Protein 4B89 (pdb70)

Secondary structure (DSSP, 8-state):
-B---TTB--PPPP--SPP-PPPHHHHHHHHHHHHH--TTTHHHHHHHHHHH--GGGHHHHHHHIIIIIITT-GGGHHHHHHHHHHHT-HHHHHHHHHHHHHHHHHHHTBS-GGGS-HHHHHHHHHHHHHHTGGGT-PPPTTTB-HHHHHHHHHHHT-HHHHHHHHHHHHGGGTT-SSSSTT-HHHHHHHHHHHHHHHHS---HHHHHHHHHHHHHTT--GGGS------

CATH classification: 1.25.40.180

Foldseek 3Di:
DWADQPQADFDDQDDPQAADAADPVLVVLQVVLVVPDDPVCLLVSLVSNPVRCPPNHLLNVLLCCLVPPQLPPLVCLLVVLVSVVSNVDPSSLSSNLRNLSVVLNVLLTDPDVVPHDQSSLLSSLLSNLSNALLQVHDDDSSRGVLLVSCVVCLVVVNCVRNLSSVLSNLLSNLNRVQRAPVPVVSLLNLLQLLVCVVPSPDDPVSVVSSQVSQVSNVHGSVRDHHDDPD

InterPro domains:
  IPR007196 CCR4-Not complex component, Not1, C-terminal [PF04054] (1713-2078)
  IPR024557 CCR4-NOT transcription complex subunit 1, domain 4 [PF12842] (1086-1228)
  IPR032191 CCR4-NOT transcription complex subunit 1, CAF1-binding domain [PF16415] (778-995)
  IPR032193 CCR4-NOT transcription complex subunit 1, TTP binding domain [PF16417] (592-744)
  IPR032194 CCR4-NOT transcription complex subunit 1, HEAT repeat [PF16418] (406-546)
  IPR032195 CCR4-NOT transcription complex subunit 1, HEAT repeat 1 [PF16419] (169-392)
  IPR038535 CCR4-NOT subunit 1, TTP binding domain superfamily [G3DSA:1.25.40.840] (582-753)
  IPR040398 CCR4-NOT transcription complex subunit 1 [PTHR13162] (47-2080)
  IPR055454 CCR4-NOT transcription complex subunit 1-like, NOT1 connector [PF25097] (1388-1539)

GO terms:
  GO:0005634 nucleus (C, IDA)
  GO:0005737 cytoplasm (C, IDA)
  GO:0001671 ATPase activator activity (F, IDA)
  GO:0010607 negative regulation of cytoplasmic mRNA processing body assembly (P, IDA)
  GO:0032968 positive regulation of transcription elongation by RNA polymerase II (P, IDA)
  GO:0000288 nuclear-transcribed mRNA catabolic process, deadenylation-dependent decay (P, IDA)
  GO:0000289 nuclear-transcribed mRNA poly(A) tail shortening (P, IDA)
  GO:0006368 transcription elongation by RNA polymerase II (P, IGI)
  GO:0000749 response to pheromone triggering conjugation with cellular fusion (P, IMP)
  GO:0010607 negative regulation of cytoplasmic mRNA processing body assembly (P, IMP)
  GO:0051726 regulation of cell cycle (P, IMP)
  GO:0006368 transcription elongation by RNA polymerase II (P, IMP)
  GO:0007124 pseudohyphal growth (P, IMP)
  GO:0000288 nuclear-transcribed mRNA catabolic process, deadenylation-dependent decay (P, IMP)
  GO:0030015 CCR4-NOT core complex (C, IPI)
  GO:0006357 regulation of transcription by RNA polymerase II (P, IPI)
  GO:0005515 protein binding (F, IPI)

Radius of gyration: 18.41 Å; Cα contacts (8 Å, |Δi|>4): 284; chains: 1; bounding box: 37×41×57 Å

Organism: Saccharomyces cerevisiae (strain ATCC 204508 / S288c) (NCBI:txid559292)

B-factor: mean 21.57, std 8.51, range [10.31, 54.1]

Sequence (230 aa):
EMIPLKFFAVDEVSCQINQEGAPKDVVEKVLFVLNNVTLANLNNKVDELKKSLTPNYFSWFSTYLVTQRAKTEPNYHDLYSKVIVAMGSGLLHQFMVNVTLRQLFVLLSTKDEQAIDKKHLKNLASWLGCITLALNKPIKHKNIAFREMLIEAYKENRLEIVVPFVTKILQRASESKIFKPPNPWTVGILKLLIELNEKANWKLSLTFEVEVLLKSFNLTTKSLKPSNFI

Structure (mmCIF, N/CA/C/O backbone):
data_4B89
#
_entry.id   4B89
#
_cell.length_a   53.758
_cell.length_b   53.758
_cell.length_c   187.154
_cell.angle_alpha   90.00
_cell.angle_beta   90.00
_cell.angle_gamma   90.00
#
_symmetry.space_group_name_H-M   'P 43 21 2'
#
loop_
_entity.id
_entity.type
_entity.pdbx_description
1 polymer 'GENERAL NEGATIVE REGULATOR OF TRANSCRIPTION SUBUNIT 1'
2 water water
#
loop_
_atom_site.group_PDB
_atom_site.id
_atom_site.type_symbol
_atom_site.label_atom_id
_atom_site.label_alt_id
_atom_site.label_comp_id
_atom_site.label_asym_id
_atom_site.label_entity_id
_atom_site.label_seq_id
_atom_site.pdbx_PDB_ins_code
_atom_site.Cartn_x
_atom_site.Cartn_y
_atom_site.Cartn_z
_atom_site.occupancy
_atom_site.B_iso_or_equiv
_atom_site.auth_seq_id
_atom_site.auth_comp_id
_atom_site.auth_asym_id
_atom_site.auth_atom_id
_atom_site.pdbx_PDB_model_num
ATOM 1 N N . GLU A 1 9 ? 19.259 18.299 6.500 1.00 31.44 770 GLU A N 1
ATOM 2 C CA . GLU A 1 9 ? 18.568 18.155 7.777 1.00 33.59 770 GLU A CA 1
ATOM 3 C C . GLU A 1 9 ? 18.444 19.497 8.492 1.00 29.88 770 GLU A C 1
ATOM 4 O O . GLU A 1 9 ? 19.412 20.247 8.599 1.00 23.10 770 GLU A O 1
ATOM 10 N N . MET A 1 10 ? 17.244 19.789 8.983 1.00 28.58 771 MET A N 1
ATOM 11 C CA . MET A 1 10 ? 16.957 21.099 9.557 1.00 24.63 771 MET A CA 1
ATOM 12 C C . MET A 1 10 ? 16.457 20.999 10.993 1.00 25.92 771 MET A C 1
ATOM 13 O O . MET A 1 10 ? 16.058 19.927 11.454 1.00 31.74 771 MET A O 1
ATOM 18 N N . ILE A 1 11 ? 16.489 22.125 11.700 1.00 22.41 772 ILE A N 1
ATOM 19 C CA . ILE A 1 11 ? 15.881 22.233 13.017 1.00 23.20 772 ILE A CA 1
ATOM 20 C C . ILE A 1 11 ? 14.827 23.334 12.970 1.00 24.26 772 ILE A C 1
ATOM 21 O O . ILE A 1 11 ? 14.879 24.211 12.107 1.00 21.44 772 ILE A O 1
ATOM 26 N N . PRO A 1 12 ? 13.848 23.278 13.880 1.00 24.05 773 PRO A N 1
ATOM 27 C CA . PRO A 1 12 ? 12.837 24.338 13.922 1.00 23.74 773 PRO A CA 1
ATOM 28 C C . PRO A 1 12 ? 13.412 25.646 14.448 1.00 21.57 773 PRO A C 1
ATOM 29 O O . PRO A 1 12 ? 14.341 25.634 15.250 1.00 24.40 773 PRO A O 1
ATOM 33 N N . LEU A 1 13 ? 12.854 26.763 13.995 1.00 18.50 774 LEU A N 1
ATOM 34 C CA . LEU A 1 13 ? 13.210 28.074 14.523 1.00 18.88 774 LEU A CA 1
ATOM 35 C C . LEU A 1 13 ? 11.970 28.741 15.100 1.00 19.43 774 LEU A C 1
ATOM 36 O O . LEU A 1 13 ? 11.172 29.320 14.364 1.00 20.92 774 LEU A O 1
ATOM 41 N N . LYS A 1 14 ? 11.819 28.671 16.416 1.00 17.86 775 LYS A N 1
ATOM 42 C CA . LYS A 1 14 ? 10.612 29.134 17.086 1.00 18.40 775 LYS A CA 1
ATOM 43 C C . LYS A 1 14 ? 10.362 30.637 16.974 1.00 17.40 775 LYS A C 1
ATOM 44 O O . LYS A 1 14 ? 9.215 31.087 17.039 1.00 16.23 775 LYS A O 1
ATOM 50 N N . PHE A 1 15 ? 11.429 31.407 16.791 1.00 13.96 776 PHE A N 1
ATOM 51 C CA . PHE A 1 15 ? 11.366 32.855 16.941 1.00 12.39 776 PHE A CA 1
ATOM 52 C C . PHE A 1 15 ? 11.782 33.601 15.681 1.00 12.64 776 PHE A C 1
ATOM 53 O O . PHE A 1 15 ? 12.025 34.812 15.702 1.00 14.26 776 PHE A O 1
ATOM 61 N N . PHE A 1 16 ? 11.791 32.873 14.573 1.00 13.01 777 PHE A N 1
ATOM 62 C CA . PHE A 1 16 ? 12.109 33.431 13.260 1.00 15.14 777 PHE A CA 1
ATOM 63 C C . PHE A 1 16 ? 11.011 32.966 12.299 1.00 14.24 777 PHE A C 1
ATOM 64 O O . PHE A 1 16 ? 10.730 31.772 12.209 1.00 15.41 777 PHE A O 1
ATOM 72 N N . ALA A 1 17 ? 10.387 33.908 11.603 1.00 14.15 778 ALA A N 1
ATOM 73 C CA . ALA A 1 17 ? 9.317 33.591 10.662 1.00 15.14 778 ALA A CA 1
ATOM 74 C C . ALA A 1 17 ? 9.381 34.502 9.447 1.00 18.12 778 ALA A C 1
ATOM 75 O O . ALA A 1 17 ? 9.648 35.692 9.560 1.00 17.88 778 ALA A O 1
ATOM 77 N N . VAL A 1 18 ? 9.135 33.941 8.272 1.00 17.68 779 VAL A N 1
ATOM 78 C CA . VAL A 1 18 ? 9.108 34.762 7.075 1.00 19.73 779 VAL A CA 1
ATOM 79 C C . VAL A 1 18 ? 7.677 34.891 6.582 1.00 21.38 779 VAL A C 1
ATOM 80 O O . VAL A 1 18 ? 6.957 33.901 6.481 1.00 25.45 779 VAL A O 1
ATOM 84 N N . ASP A 1 19 ? 7.267 36.124 6.306 1.00 23.99 780 ASP A N 1
ATOM 85 C CA . ASP A 1 19 ? 5.936 36.384 5.789 1.00 26.75 780 ASP A CA 1
ATOM 86 C C . ASP A 1 19 ? 5.967 36.309 4.272 1.00 26.83 780 ASP A C 1
ATOM 87 O O . ASP A 1 19 ? 7.035 36.221 3.667 1.00 26.34 780 ASP A O 1
ATOM 89 N N . GLU A 1 20 ? 4.790 36.316 3.660 1.00 27.71 781 GLU A N 1
ATOM 90 C CA . GLU A 1 20 ? 4.696 36.362 2.212 1.00 28.01 781 GLU A CA 1
ATOM 91 C C . GLU A 1 20 ? 4.615 37.813 1.765 1.00 25.71 781 GLU A C 1
ATOM 92 O O . GLU A 1 20 ? 4.039 38.657 2.456 1.00 29.63 781 GLU A O 1
ATOM 98 N N . VAL A 1 21 ? 5.215 38.104 0.617 1.00 25.39 782 VAL A N 1
ATOM 99 C CA . VAL A 1 21 ? 5.096 39.421 0.011 1.00 22.67 782 VAL A CA 1
ATOM 100 C C . VAL A 1 21 ? 3.738 39.548 -0.660 1.00 27.63 782 VAL A C 1
ATOM 101 O O . VAL A 1 21 ? 3.357 38.697 -1.465 1.00 27.38 782 VAL A O 1
ATOM 105 N N . SER A 1 22 ? 3.009 40.603 -0.310 1.00 29.08 783 SER A N 1
ATOM 106 C CA . SER A 1 22 ? 1.736 40.895 -0.952 1.00 31.04 783 SER A CA 1
ATOM 107 C C . SER A 1 22 ? 2.000 41.619 -2.262 1.00 27.39 783 SER A C 1
ATOM 108 O O . SER A 1 22 ? 2.611 42.686 -2.279 1.00 31.15 783 SER A O 1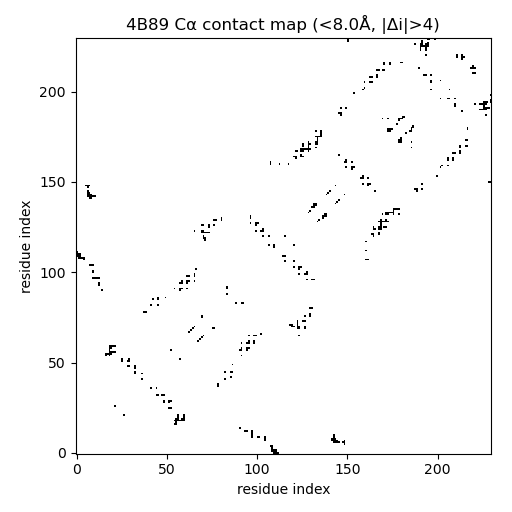
ATOM 111 N N . CYS A 1 23 ? 1.531 41.039 -3.360 1.00 29.26 784 CYS A N 1
ATOM 112 C CA . CYS A 1 23 ? 1.867 41.554 -4.679 1.00 31.76 784 CYS A CA 1
ATOM 113 C C . CYS A 1 23 ? 0.817 41.176 -5.721 1.00 31.24 784 CYS A C 1
ATOM 114 O O . CYS A 1 23 ? 0.475 40.004 -5.870 1.00 36.26 784 CYS A O 1
ATOM 117 N N . GLN A 1 24 ? 0.315 42.173 -6.444 1.00 33.79 785 GLN A N 1
ATOM 118 C CA . GLN A 1 24 ? -0.682 41.937 -7.485 1.00 36.39 785 GLN A CA 1
ATOM 119 C C . GLN A 1 24 ? -0.053 41.921 -8.875 1.00 36.99 785 GLN A C 1
ATOM 120 O O . GLN A 1 24 ? -0.675 41.487 -9.845 1.00 41.69 785 GLN A O 1
ATOM 122 N N . ILE A 1 25 ? 1.183 42.401 -8.966 1.00 32.56 786 ILE A N 1
ATOM 123 C CA . ILE A 1 25 ? 1.910 42.408 -10.229 1.00 32.29 786 ILE A CA 1
ATOM 124 C C . ILE A 1 25 ? 2.520 41.040 -10.502 1.00 35.72 786 ILE A C 1
ATOM 125 O O . ILE A 1 25 ? 3.384 40.577 -9.753 1.00 33.02 786 ILE A O 1
ATOM 130 N N . ASN A 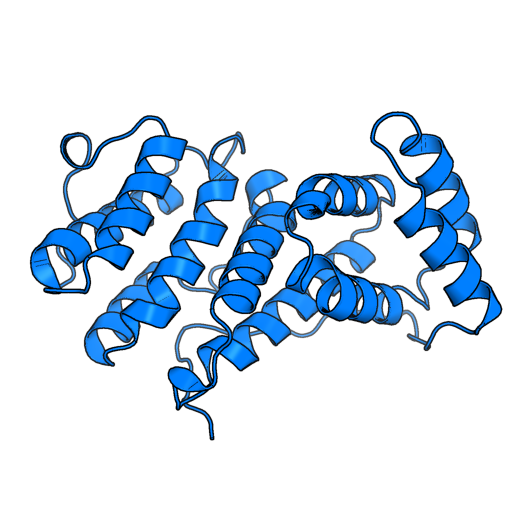1 26 ? 2.074 40.390 -11.573 1.00 31.51 787 ASN A N 1
ATOM 131 C CA . ASN A 1 26 ? 2.610 39.084 -11.927 1.00 32.57 787 ASN A CA 1
ATOM 132 C C . ASN A 1 26 ? 4.123 39.141 -12.122 1.00 28.33 787 ASN A C 1
ATOM 133 O O . ASN A 1 26 ? 4.640 39.997 -12.844 1.00 30.32 787 ASN A O 1
ATOM 138 N N . GLN A 1 27 ? 4.824 38.223 -11.470 1.00 28.91 788 GLN A N 1
ATOM 139 C CA . GLN A 1 27 ? 6.280 38.213 -11.509 1.00 26.07 788 GLN A CA 1
ATOM 140 C C . GLN A 1 27 ? 6.812 37.248 -12.561 1.00 28.84 788 GLN A C 1
ATOM 141 O O . GLN A 1 27 ? 6.342 36.114 -12.678 1.00 29.22 788 GLN A O 1
ATOM 147 N N . GLU A 1 28 ? 7.792 37.711 -13.332 1.00 24.80 789 GLU A N 1
ATOM 148 C CA . GLU A 1 28 ? 8.395 36.899 -14.377 1.00 29.45 789 GLU A CA 1
ATOM 149 C C . GLU A 1 28 ? 9.904 36.857 -14.206 1.00 27.92 789 GLU A C 1
ATOM 150 O O . GLU A 1 28 ? 10.496 37.769 -13.622 1.00 23.41 789 GLU A O 1
ATOM 156 N N . GLY A 1 29 ? 10.524 35.804 -14.723 1.00 26.56 790 GLY A N 1
ATOM 157 C CA . GLY A 1 29 ? 11.967 35.780 -14.862 1.00 25.84 790 GLY A CA 1
ATOM 158 C C . GLY A 1 29 ? 12.356 36.784 -15.929 1.00 26.68 790 GLY A C 1
ATOM 159 O O . GLY A 1 29 ? 11.635 36.970 -16.911 1.00 27.28 790 GLY A O 1
ATOM 160 N N . ALA A 1 30 ? 13.486 37.451 -15.732 1.00 24.92 791 ALA A N 1
ATOM 161 C CA . ALA A 1 30 ? 13.957 38.439 -16.692 1.00 21.60 791 ALA A CA 1
ATOM 162 C C . ALA A 1 30 ? 14.492 37.761 -17.948 1.00 22.15 791 ALA A C 1
ATOM 163 O O . ALA A 1 30 ? 15.226 36.781 -17.864 1.00 25.82 791 ALA A O 1
ATOM 165 N N . PRO A 1 31 ? 14.117 38.284 -19.123 1.00 23.15 792 PRO A N 1
ATOM 166 C CA . PRO A 1 31 ? 14.659 37.774 -20.387 1.00 28.31 792 PRO A CA 1
ATOM 167 C C . PRO A 1 31 ? 16.142 38.118 -20.516 1.00 26.78 792 PRO A C 1
ATOM 168 O O . PRO A 1 31 ? 16.622 39.006 -19.807 1.00 24.61 792 PRO A O 1
ATOM 172 N N . LYS A 1 32 ? 16.847 37.426 -21.409 1.00 28.79 793 LYS A N 1
ATOM 173 C CA . LYS A 1 32 ? 18.294 37.583 -21.557 1.00 26.82 793 LYS A CA 1
ATOM 174 C C . LYS A 1 32 ? 18.746 39.029 -21.777 1.00 25.54 793 LYS A C 1
ATOM 175 O O . LYS A 1 32 ? 19.779 39.444 -21.253 1.00 24.31 793 LYS A O 1
ATOM 181 N N . ASP A 1 33 ? 17.985 39.798 -22.547 1.00 25.02 794 ASP A N 1
ATOM 182 C CA . ASP A 1 33 ? 18.376 41.181 -22.817 1.00 28.37 794 ASP A CA 1
ATOM 183 C C . ASP A 1 33 ? 18.237 42.076 -21.580 1.00 25.50 794 ASP A C 1
ATOM 184 O O . ASP A 1 33 ? 19.048 42.978 -21.361 1.00 25.86 794 ASP A O 1
ATOM 189 N N . VAL A 1 34 ? 17.226 41.812 -20.759 1.00 25.07 795 VAL A N 1
ATOM 190 C CA . VAL A 1 34 ? 17.057 42.555 -19.514 1.00 24.40 795 VAL A CA 1
ATOM 191 C C . VAL A 1 34 ? 18.161 42.195 -18.516 1.00 23.63 795 VAL A C 1
ATOM 192 O O . VAL A 1 34 ? 18.744 43.073 -17.877 1.00 22.09 795 VAL A O 1
ATOM 196 N N . VAL A 1 35 ? 18.458 40.906 -18.390 1.00 20.55 796 VAL A N 1
ATOM 197 C CA . VAL A 1 35 ? 19.547 40.469 -17.524 1.00 20.92 796 VAL A CA 1
ATOM 198 C C . VAL A 1 35 ? 20.853 41.162 -17.922 1.00 20.45 796 VAL A C 1
ATOM 199 O O . VAL A 1 35 ? 21.592 41.666 -17.075 1.00 19.88 796 VAL A O 1
ATOM 203 N N . GLU A 1 36 ? 21.131 41.201 -19.219 1.00 21.71 797 GLU A N 1
ATOM 204 C CA . GLU A 1 36 ? 22.354 41.832 -19.697 1.00 20.62 797 GLU A CA 1
ATOM 205 C C . GLU A 1 36 ? 22.457 43.292 -19.258 1.00 21.14 797 GLU A C 1
ATOM 206 O O . GLU A 1 36 ? 23.505 43.728 -18.769 1.00 20.14 797 GLU A O 1
ATOM 212 N N . LYS A 1 37 ? 21.364 44.032 -19.415 1.00 20.39 798 LYS A N 1
ATOM 213 C CA . LYS A 1 37 ? 21.325 45.441 -19.044 1.00 21.88 798 LYS A CA 1
ATOM 214 C C . LYS A 1 37 ? 21.470 45.629 -17.535 1.00 21.71 798 LYS A C 1
ATOM 215 O O . LYS A 1 37 ? 22.181 46.523 -17.072 1.00 23.39 798 LYS A O 1
ATOM 221 N N . VAL A 1 38 ? 20.798 44.780 -16.769 1.00 20.53 799 VAL A N 1
ATOM 222 C CA . VAL A 1 38 ? 20.876 44.858 -15.317 1.00 20.62 799 VAL A CA 1
ATOM 223 C C . VAL A 1 38 ? 22.298 44.569 -14.821 1.00 22.75 799 VAL A C 1
ATOM 224 O O . VAL A 1 38 ? 22.823 45.283 -13.962 1.00 21.91 799 VAL A O 1
ATOM 228 N N . LEU A 1 39 ? 22.937 43.538 -15.373 1.00 20.37 800 LEU A N 1
ATOM 229 C CA . LEU A 1 39 ? 24.303 43.203 -14.978 1.00 20.31 800 LEU A CA 1
ATOM 230 C C . LEU A 1 39 ? 25.278 44.315 -15.358 1.00 18.17 800 LEU A C 1
ATOM 231 O O . LEU A 1 39 ? 26.232 44.595 -14.625 1.00 19.13 800 LEU A O 1
ATOM 236 N N . PHE A 1 40 ? 25.037 44.948 -16.500 1.00 19.87 801 PHE A N 1
ATOM 237 C CA . PHE A 1 40 ? 25.859 46.078 -16.911 1.00 19.92 801 PHE A CA 1
ATOM 238 C C . PHE A 1 40 ? 25.800 47.185 -15.861 1.00 18.94 801 PHE A C 1
ATOM 239 O O . PHE A 1 40 ? 26.823 47.763 -15.493 1.00 19.13 801 PHE A O 1
ATOM 247 N N . VAL A 1 41 ? 24.600 47.473 -15.372 1.00 17.92 802 VAL A N 1
ATOM 248 C CA . VAL A 1 41 ? 24.447 48.481 -14.329 1.00 17.90 802 VAL A CA 1
ATOM 249 C C . VAL A 1 41 ? 25.170 48.070 -13.043 1.00 20.04 802 VAL A C 1
ATOM 250 O O . VAL A 1 41 ? 25.918 48.858 -12.468 1.00 18.01 802 VAL A O 1
ATOM 254 N N . LEU A 1 42 ? 24.956 46.837 -12.586 1.00 17.12 803 LEU A N 1
ATOM 255 C CA . LEU A 1 42 ? 25.541 46.391 -11.321 1.00 18.27 803 LEU A CA 1
ATOM 256 C C . LEU A 1 42 ? 27.059 46.378 -11.360 1.00 19.24 803 LEU A C 1
ATOM 257 O O . LEU A 1 42 ? 27.724 46.606 -10.348 1.00 18.82 803 LEU A O 1
ATOM 262 N N . ASN A 1 43 ? 27.616 46.109 -12.532 1.00 17.21 804 ASN A N 1
ATOM 263 C CA . ASN A 1 43 ? 29.058 45.989 -12.642 1.00 18.48 804 ASN A CA 1
ATOM 264 C C . ASN A 1 43 ? 29.769 47.324 -12.855 1.00 16.60 804 ASN A C 1
ATOM 265 O O . ASN A 1 43 ? 30.990 47.393 -12.802 1.00 19.05 804 ASN A O 1
ATOM 270 N N . ASN A 1 44 ? 29.001 48.381 -13.095 1.00 17.66 805 ASN A N 1
ATOM 271 C CA . ASN A 1 44 ? 29.615 49.666 -13.407 1.00 14.80 805 ASN A CA 1
ATOM 272 C C . ASN A 1 44 ? 29.134 50.807 -12.539 1.00 14.77 805 ASN A C 1
ATOM 273 O O . ASN A 1 44 ? 29.579 51.941 -12.699 1.00 15.75 805 ASN A O 1
ATOM 278 N N . VAL A 1 45 ? 28.210 50.511 -11.631 1.00 14.51 806 VAL A N 1
ATOM 279 C CA . VAL A 1 45 ? 27.690 51.543 -10.742 1.00 14.16 806 VAL A CA 1
ATOM 280 C C . VAL A 1 45 ? 28.711 51.937 -9.673 1.00 14.37 806 VAL A C 1
ATOM 281 O O . VAL A 1 45 ? 29.398 51.088 -9.100 1.00 15.05 806 VAL A O 1
ATOM 285 N N . THR A 1 46 ? 28.817 53.244 -9.441 1.00 13.65 807 THR A N 1
ATOM 286 C CA . THR A 1 46 ? 29.672 53.813 -8.401 1.00 15.77 807 THR A CA 1
ATOM 287 C C . THR A 1 46 ? 28.853 54.867 -7.670 1.00 15.00 807 THR A C 1
ATOM 288 O O . THR A 1 46 ? 27.765 55.225 -8.119 1.00 14.45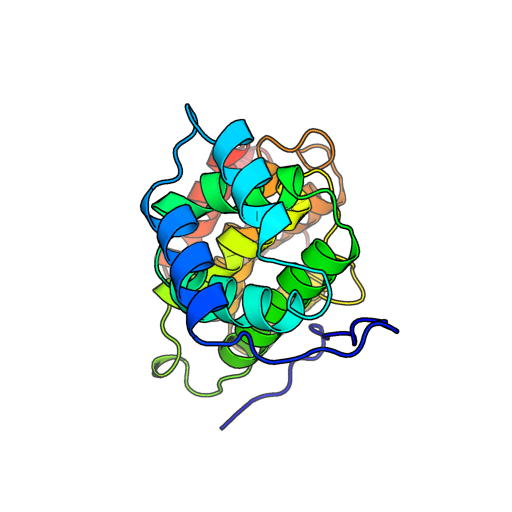 807 THR A O 1
ATOM 292 N N . LEU A 1 47 ? 29.377 55.370 -6.552 1.00 15.79 808 LEU A N 1
ATOM 293 C CA . LEU A 1 47 ? 28.723 56.472 -5.866 1.00 16.85 808 LEU A CA 1
ATOM 294 C C . LEU A 1 47 ? 28.595 57.676 -6.797 1.00 17.47 808 LEU A C 1
ATOM 295 O O . LEU A 1 47 ? 27.570 58.359 -6.809 1.00 19.75 808 LEU A O 1
ATOM 300 N N . ALA A 1 48 ? 29.627 57.910 -7.603 1.00 15.85 809 ALA A N 1
ATOM 301 C CA . ALA A 1 48 ? 29.632 59.063 -8.498 1.00 16.53 809 ALA A CA 1
ATOM 302 C C . ALA A 1 48 ? 28.588 58.991 -9.618 1.00 17.32 809 ALA A C 1
ATOM 303 O O . ALA A 1 48 ? 28.044 60.017 -10.019 1.00 19.90 809 ALA A O 1
ATOM 305 N N . ASN A 1 49 ? 28.308 57.800 -10.137 1.00 14.47 810 ASN A N 1
ATOM 306 C CA . ASN A 1 49 ? 27.373 57.685 -11.253 1.00 15.29 810 ASN A CA 1
ATOM 307 C C . ASN A 1 49 ? 26.013 57.081 -10.882 1.00 13.53 810 ASN A C 1
ATOM 308 O O . ASN A 1 49 ? 25.191 56.796 -11.751 1.00 15.97 810 ASN A O 1
ATOM 313 N N . LEU A 1 50 ? 25.778 56.948 -9.580 1.00 15.37 811 LEU A N 1
ATOM 314 C CA . LEU A 1 50 ? 24.598 56.260 -9.057 1.00 17.61 811 LEU A CA 1
ATOM 315 C C . LEU A 1 50 ? 23.274 56.728 -9.658 1.00 17.97 811 LEU A C 1
ATOM 316 O O . LEU A 1 50 ? 22.473 55.915 -10.113 1.00 17.85 811 LEU A O 1
ATOM 321 N N . ASN A 1 51 ? 23.037 58.035 -9.632 1.00 20.66 812 ASN A N 1
ATOM 322 C CA . ASN A 1 51 ? 21.753 58.570 -10.077 1.00 22.50 812 ASN A CA 1
ATOM 323 C C . ASN A 1 51 ? 21.447 58.225 -11.525 1.00 20.19 812 ASN A C 1
ATOM 324 O O . ASN A 1 51 ? 20.351 57.775 -11.853 1.00 20.43 812 ASN A O 1
ATOM 329 N N . ASN A 1 52 ? 22.432 58.424 -12.391 1.00 19.91 813 ASN A N 1
ATOM 330 C CA . ASN A 1 52 ? 22.252 58.125 -13.803 1.00 20.99 813 ASN A CA 1
ATOM 331 C C . ASN A 1 52 ? 22.086 56.620 -14.025 1.00 18.95 813 ASN A C 1
ATOM 332 O O . ASN A 1 52 ? 21.258 56.178 -14.820 1.00 21.28 813 ASN A O 1
ATOM 337 N N . LYS A 1 53 ? 22.867 55.826 -13.302 1.00 15.99 814 LYS A N 1
ATOM 338 C CA . LYS A 1 53 ? 22.769 54.384 -13.414 1.00 17.81 814 LYS A CA 1
ATOM 339 C C . LYS A 1 53 ? 21.396 53.868 -12.995 1.00 17.44 814 LYS A C 1
ATOM 340 O O . LYS A 1 53 ? 20.856 52.959 -13.613 1.00 19.01 814 LYS A O 1
ATOM 346 N N . VAL A 1 54 ? 20.836 54.440 -11.937 1.00 17.58 815 VAL A N 1
ATOM 347 C CA . VAL A 1 54 ? 19.515 54.012 -11.493 1.00 18.68 815 VAL A CA 1
ATOM 348 C C . VAL A 1 54 ? 18.450 54.428 -12.506 1.00 18.41 815 VAL A C 1
ATOM 349 O O . VAL A 1 54 ? 17.526 53.662 -12.778 1.00 20.54 815 VAL A O 1
ATOM 353 N N . ASP A 1 55 ? 18.590 55.623 -13.079 1.00 19.72 816 ASP A N 1
ATOM 354 C CA . ASP A 1 55 ? 17.705 56.038 -14.164 1.00 22.89 816 ASP A CA 1
ATOM 355 C C . ASP A 1 55 ? 17.721 55.009 -15.286 1.00 24.54 816 ASP A C 1
ATOM 356 O O . ASP A 1 55 ? 16.684 54.671 -15.848 1.00 25.39 816 ASP A O 1
ATOM 361 N N . GLU A 1 56 ? 18.909 54.511 -15.610 1.00 20.99 817 GLU A N 1
ATOM 362 C CA . GLU A 1 56 ? 19.050 53.529 -16.673 1.00 23.72 817 GLU A CA 1
ATOM 363 C C . GLU A 1 56 ? 18.404 52.207 -16.262 1.00 26.27 817 GLU A C 1
ATOM 364 O O . GLU A 1 56 ? 17.740 51.548 -17.062 1.00 27.74 817 GLU A O 1
ATOM 370 N N . LEU A 1 57 ? 18.593 51.827 -15.002 1.00 22.87 818 LEU A N 1
ATOM 371 C CA . LEU A 1 57 ? 18.046 50.578 -14.501 1.00 20.93 818 LEU A CA 1
ATOM 372 C C . LEU A 1 57 ? 16.521 50.584 -14.598 1.00 25.17 818 LEU A C 1
ATOM 373 O O . LEU A 1 57 ? 15.913 49.583 -14.966 1.00 26.63 818 LEU A O 1
ATOM 378 N N . LYS A 1 58 ? 15.912 51.722 -14.276 1.00 24.77 819 LYS A N 1
ATOM 379 C CA . LYS A 1 58 ? 14.456 51.851 -14.299 1.00 25.42 819 LYS A CA 1
ATOM 380 C C . LYS A 1 58 ? 13.865 51.595 -15.679 1.00 28.13 819 LYS A C 1
ATOM 381 O O . LYS A 1 58 ? 12.734 51.128 -15.794 1.00 30.36 819 LYS A O 1
ATOM 387 N N . LYS A 1 59 ? 14.623 51.902 -16.726 1.00 27.06 820 LYS A N 1
ATOM 388 C CA . LYS A 1 59 ? 14.129 51.699 -18.085 1.00 26.80 820 LYS A CA 1
ATOM 389 C C . LYS A 1 59 ? 14.020 50.214 -18.409 1.00 30.55 820 LYS A C 1
ATOM 390 O O . LYS A 1 59 ? 13.235 49.804 -19.266 1.00 31.66 820 LYS A O 1
ATOM 396 N N . SER A 1 60 ? 14.818 49.409 -17.721 1.00 26.38 821 SER A N 1
ATOM 397 C CA . SER A 1 60 ? 14.895 47.991 -18.018 1.00 29.13 821 SER A CA 1
ATOM 398 C C . SER A 1 60 ? 14.178 47.151 -16.967 1.00 28.08 821 SER A C 1
ATOM 399 O O . SER A 1 60 ? 13.439 46.224 -17.299 1.00 25.84 821 SER A O 1
ATOM 402 N N . LEU A 1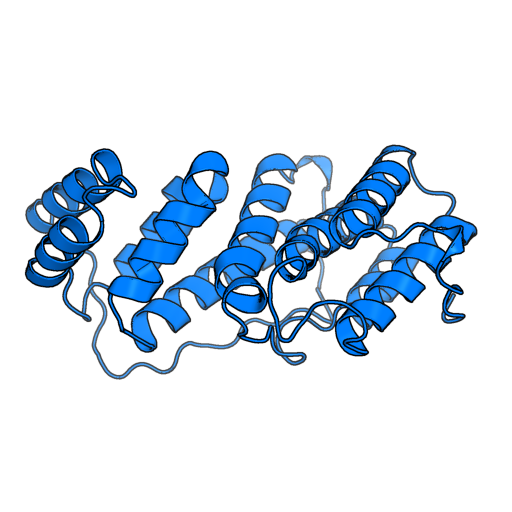 61 ? 14.392 47.483 -15.699 1.00 24.32 822 LEU A N 1
ATOM 403 C CA . LEU A 1 61 ? 13.855 46.685 -14.607 1.00 25.01 822 LEU A CA 1
ATOM 404 C C . LEU A 1 61 ? 12.477 47.171 -14.184 1.00 24.48 822 LEU A C 1
ATOM 405 O O . LEU A 1 61 ? 12.342 47.940 -13.236 1.00 24.11 822 LEU A O 1
ATOM 410 N N . THR A 1 62 ? 11.457 46.716 -14.902 1.00 24.26 823 THR A N 1
ATOM 411 C CA . THR A 1 62 ? 10.075 47.039 -14.571 1.00 24.27 823 THR A CA 1
ATOM 412 C C . THR A 1 62 ? 9.591 46.142 -13.429 1.00 23.53 823 THR A C 1
ATOM 413 O O . THR A 1 62 ? 10.213 45.122 -13.139 1.00 22.43 823 THR A O 1
ATOM 417 N N . PRO A 1 63 ? 8.485 46.525 -12.768 1.00 24.40 824 PRO A N 1
ATOM 418 C CA . PRO A 1 63 ? 8.036 45.829 -11.552 1.00 24.70 824 PRO A CA 1
ATOM 419 C C . PRO A 1 63 ? 7.769 44.334 -11.713 1.00 21.16 824 PRO A C 1
ATOM 420 O O . PRO A 1 63 ? 7.834 43.601 -10.723 1.00 22.51 824 PRO A O 1
ATOM 424 N N . ASN A 1 64 ? 7.458 43.883 -12.924 1.00 22.47 825 ASN A N 1
ATOM 425 C CA . ASN A 1 64 ? 7.263 42.457 -13.153 1.00 22.75 825 ASN A CA 1
ATOM 426 C C . ASN A 1 64 ? 8.554 41.649 -12.989 1.00 20.59 825 ASN A C 1
ATOM 427 O O . ASN A 1 64 ? 8.522 40.422 -12.975 1.00 20.98 825 ASN A O 1
ATOM 432 N N . TYR A 1 65 ? 9.684 42.344 -12.848 1.00 21.68 826 TYR A N 1
ATOM 433 C CA . TYR A 1 65 ? 10.976 41.677 -12.687 1.00 18.73 826 TYR A CA 1
ATOM 434 C C . TYR A 1 65 ? 11.576 41.899 -11.300 1.00 19.78 826 TYR A C 1
ATOM 435 O O . TYR A 1 65 ? 12.729 41.556 -11.063 1.00 18.78 826 TYR A O 1
ATOM 444 N N . PHE A 1 66 ? 10.799 42.470 -10.386 1.00 17.97 827 PHE A N 1
ATOM 445 C CA . PHE A 1 66 ? 11.315 42.797 -9.053 1.00 17.32 827 PHE A CA 1
ATOM 446 C C . PHE A 1 66 ? 11.697 41.567 -8.220 1.00 19.23 827 PHE A C 1
ATOM 447 O O . PHE A 1 66 ? 12.713 41.573 -7.518 1.00 17.77 827 PHE A O 1
ATOM 455 N N . SER A 1 67 ? 10.875 40.522 -8.274 1.00 18.30 828 SER A N 1
ATOM 456 C CA . SER A 1 67 ? 11.184 39.283 -7.570 1.00 17.76 828 SER A CA 1
ATOM 457 C C . SER A 1 67 ? 12.442 38.636 -8.143 1.00 18.12 828 SER A C 1
ATOM 458 O O . SER A 1 67 ? 13.346 38.238 -7.392 1.00 18.34 828 SER A O 1
ATOM 461 N N . TRP A 1 68 ? 12.505 38.539 -9.469 1.00 18.96 829 TRP A N 1
ATOM 462 C CA . TRP A 1 68 ? 13.694 38.029 -10.131 1.00 19.39 829 TRP A CA 1
ATOM 463 C C . TRP A 1 68 ? 14.940 38.795 -9.675 1.00 15.60 829 TRP A C 1
ATOM 464 O O . TRP A 1 68 ? 15.966 38.192 -9.359 1.00 15.98 829 TRP A O 1
ATOM 475 N N . PHE A 1 69 ? 14.856 40.120 -9.653 1.00 15.49 830 PHE A N 1
ATOM 476 C CA . PHE A 1 69 ? 16.018 40.945 -9.332 1.00 14.73 830 PHE A CA 1
ATOM 477 C C . PHE A 1 69 ? 16.435 40.776 -7.875 1.00 15.67 830 PHE A C 1
ATOM 478 O O . PHE A 1 69 ? 17.622 40.755 -7.561 1.00 15.12 830 PHE A O 1
ATOM 486 N N . SER A 1 70 ? 15.456 40.652 -6.992 1.00 15.23 831 SER A N 1
ATOM 487 C CA . SER A 1 70 ? 15.747 40.458 -5.579 1.00 14.07 831 SER A CA 1
ATOM 488 C C . SER A 1 70 ? 16.422 39.115 -5.323 1.00 15.48 831 SER A C 1
ATOM 489 O O . SER A 1 70 ? 17.414 39.041 -4.599 1.00 14.51 831 SER A O 1
ATOM 492 N N . THR A 1 71 ? 15.885 38.058 -5.918 1.00 16.06 832 THR A N 1
ATOM 493 C CA . THR A 1 71 ? 16.487 36.746 -5.792 1.00 15.63 832 THR A CA 1
ATOM 494 C C . THR A 1 71 ? 17.906 36.784 -6.345 1.00 14.77 832 THR A C 1
ATOM 495 O O . THR A 1 71 ? 18.839 36.279 -5.718 1.00 15.77 832 THR A O 1
ATOM 499 N N . TYR A 1 72 ? 18.074 37.417 -7.503 1.00 14.38 833 TYR A N 1
ATOM 500 C CA . TYR A 1 72 ? 19.398 37.529 -8.097 1.00 15.66 833 TYR A CA 1
ATOM 501 C C . TYR A 1 72 ? 20.371 38.314 -7.213 1.00 14.61 833 TYR A C 1
ATOM 502 O O . TYR A 1 72 ? 21.468 37.845 -6.876 1.00 14.48 833 TYR A O 1
ATOM 511 N N . LEU A 1 73 ? 19.980 39.530 -6.851 1.00 12.85 834 LEU A N 1
ATOM 512 C CA . LEU A 1 73 ? 20.902 40.407 -6.143 1.00 13.46 834 LEU A CA 1
ATOM 513 C C . LEU A 1 73 ? 21.282 39.800 -4.803 1.00 15.05 834 LEU A C 1
ATOM 514 O O . LEU A 1 73 ? 22.443 39.812 -4.424 1.00 13.20 834 LEU A O 1
ATOM 519 N N . VAL A 1 74 ? 20.306 39.264 -4.082 1.00 12.72 835 VAL A N 1
ATOM 520 C CA . VAL A 1 74 ? 20.592 38.767 -2.744 1.00 13.35 835 VAL A CA 1
ATOM 521 C C . VAL A 1 74 ? 21.436 37.497 -2.787 1.00 13.21 835 VAL A C 1
ATOM 522 O O . VAL A 1 74 ? 22.450 37.393 -2.093 1.00 14.65 835 VAL A O 1
ATOM 526 N N . THR A 1 75 ? 21.041 36.542 -3.625 1.00 14.05 836 THR A N 1
ATOM 527 C CA . THR A 1 75 ? 21.708 35.248 -3.622 1.00 13.97 836 THR A CA 1
ATOM 528 C C . THR A 1 75 ? 23.035 35.253 -4.386 1.00 15.30 836 THR A C 1
ATOM 529 O O . THR A 1 75 ? 23.944 34.511 -4.030 1.00 17.77 836 THR A O 1
ATOM 533 N N . GLN A 1 76 ? 23.150 36.093 -5.414 1.00 13.29 837 GLN A N 1
ATOM 534 C CA . GLN A 1 76 ? 24.343 36.080 -6.271 1.00 16.61 837 GLN A CA 1
ATOM 535 C C . GLN A 1 76 ? 25.362 37.156 -5.926 1.00 18.03 837 GLN A C 1
ATOM 536 O O . GLN A 1 76 ? 26.535 37.051 -6.306 1.00 21.59 837 GLN A O 1
ATOM 542 N N . ARG A 1 77 ? 24.926 38.193 -5.210 1.00 14.58 838 ARG A N 1
ATOM 543 C CA . ARG A 1 77 ? 25.793 39.336 -4.930 1.00 15.23 838 ARG A CA 1
ATOM 544 C C . ARG A 1 77 ? 25.912 39.649 -3.446 1.00 16.06 838 ARG A C 1
ATOM 545 O O . ARG A 1 77 ? 27.004 39.636 -2.900 1.00 16.16 838 ARG A O 1
ATOM 553 N N . ALA A 1 78 ? 24.796 39.949 -2.792 1.00 14.12 839 ALA A N 1
ATOM 554 C CA . ALA A 1 78 ? 24.861 40.368 -1.395 1.00 14.60 839 ALA A CA 1
ATOM 555 C C . ALA A 1 78 ? 25.448 39.279 -0.504 1.00 14.00 839 ALA A C 1
ATOM 556 O O . ALA A 1 78 ? 26.153 39.558 0.471 1.00 14.77 839 ALA A O 1
ATOM 558 N N . LYS A 1 79 ? 25.161 38.029 -0.840 1.00 13.21 840 LYS A N 1
ATOM 559 C CA . LYS A 1 79 ? 25.609 36.912 -0.024 1.00 13.82 840 LYS A CA 1
ATOM 560 C C . LYS A 1 79 ? 27.129 36.781 -0.016 1.00 13.96 840 LYS A C 1
ATOM 561 O O . LYS A 1 79 ? 27.698 36.237 0.926 1.00 14.89 840 LYS A O 1
ATOM 567 N N . THR A 1 80 ? 27.779 37.276 -1.067 1.00 14.56 841 THR A N 1
ATOM 568 C CA . THR A 1 80 ? 29.219 37.075 -1.239 1.00 17.44 841 THR A CA 1
ATOM 569 C C . THR A 1 80 ? 30.046 38.346 -1.421 1.00 17.92 841 THR A C 1
ATOM 570 O O . THR A 1 80 ? 31.281 38.277 -1.486 1.00 19.61 841 THR A O 1
ATOM 574 N N . GLU A 1 81 ? 29.394 39.503 -1.478 1.00 15.19 842 GLU A N 1
ATOM 575 C CA . GLU A 1 81 ? 30.099 40.754 -1.786 1.00 17.52 842 GLU A CA 1
ATOM 576 C C . GLU A 1 81 ? 29.822 41.870 -0.780 1.00 15.73 842 GLU A C 1
ATOM 577 O O . GLU A 1 81 ? 29.216 42.882 -1.121 1.00 15.55 842 GLU A O 1
ATOM 583 N N . PRO A 1 82 ? 30.315 41.712 0.457 1.00 14.20 843 PRO A N 1
ATOM 584 C CA . PRO A 1 82 ? 30.024 42.686 1.518 1.00 15.83 843 PRO A CA 1
ATOM 585 C C . PRO A 1 82 ? 30.525 44.085 1.209 1.00 15.43 843 PRO A C 1
ATOM 586 O O . PRO A 1 82 ? 29.952 45.048 1.702 1.00 17.36 843 PRO A O 1
ATOM 590 N N . ASN A 1 83 ? 31.565 44.208 0.391 1.00 16.34 844 ASN A N 1
ATOM 591 C CA . ASN A 1 83 ? 32.067 45.541 0.068 1.00 17.25 844 ASN A CA 1
ATOM 592 C C . ASN A 1 83 ? 31.080 46.368 -0.745 1.00 16.63 844 ASN A C 1
ATOM 593 O O . ASN A 1 83 ? 31.223 47.584 -0.850 1.00 18.07 844 ASN A O 1
ATOM 598 N N . TYR A 1 84 ? 30.078 45.710 -1.314 1.00 14.86 845 TYR A N 1
ATOM 599 C CA . TYR A 1 84 ? 29.094 46.378 -2.164 1.00 14.48 845 TYR A CA 1
ATOM 600 C C . TYR A 1 84 ? 27.736 46.562 -1.499 1.00 14.28 845 TYR A C 1
ATOM 601 O O . TYR A 1 84 ? 26.806 47.062 -2.119 1.00 14.68 845 TYR A O 1
ATOM 610 N N . HIS A 1 85 ? 27.625 46.187 -0.231 1.00 13.88 846 HIS A N 1
ATOM 611 C CA . HIS A 1 85 ? 26.339 46.309 0.454 1.00 13.86 846 HIS A CA 1
ATOM 612 C C . HIS A 1 85 ? 25.831 47.739 0.483 1.00 14.35 846 HIS A C 1
ATOM 613 O O . HIS A 1 85 ? 24.674 47.981 0.161 1.00 13.59 846 HIS A O 1
ATOM 620 N N . ASP A 1 86 ? 26.684 48.689 0.862 1.00 15.55 847 ASP A N 1
ATOM 621 C CA . ASP A 1 86 ? 26.250 50.077 0.911 1.00 16.37 847 ASP A CA 1
ATOM 622 C C . ASP A 1 86 ? 25.783 50.572 -0.454 1.00 15.53 847 ASP A C 1
ATOM 623 O O . ASP A 1 86 ? 24.725 51.189 -0.578 1.00 17.46 847 ASP A O 1
ATOM 628 N N . LEU A 1 87 ? 26.567 50.286 -1.486 1.00 14.84 848 LEU A N 1
ATOM 629 C CA . LEU A 1 87 ? 26.202 50.725 -2.820 1.00 16.11 848 LEU A CA 1
ATOM 630 C C . LEU A 1 87 ? 24.879 50.101 -3.288 1.00 15.55 848 LEU A C 1
ATOM 631 O O . LEU A 1 87 ? 24.001 50.806 -3.796 1.00 15.89 848 LEU A O 1
ATOM 636 N N . TYR A 1 88 ? 24.724 48.788 -3.110 1.00 13.67 849 TYR A N 1
ATOM 637 C CA . TYR A 1 88 ? 23.495 48.118 -3.532 1.00 16.00 849 TYR A CA 1
ATOM 638 C C . TYR A 1 88 ? 22.286 48.635 -2.762 1.00 14.81 849 TYR A C 1
ATOM 639 O O . TYR A 1 88 ? 21.188 48.751 -3.315 1.00 15.09 849 TYR A O 1
ATOM 648 N N . SER A 1 89 ? 22.467 48.912 -1.476 1.00 13.97 850 SER A N 1
ATOM 649 C CA . SER A 1 89 ? 21.378 49.472 -0.689 1.00 15.42 850 SER A CA 1
ATOM 650 C C . SER A 1 89 ? 20.961 50.832 -1.263 1.00 16.31 850 SER A C 1
ATOM 651 O O . SER A 1 89 ? 19.768 51.126 -1.376 1.00 17.27 850 SER A O 1
ATOM 654 N N . LYS A 1 90 ? 21.940 51.639 -1.668 1.00 15.46 851 LYS A N 1
ATOM 655 C CA . LYS A 1 90 ? 21.647 52.941 -2.263 1.00 15.95 851 LYS A CA 1
ATOM 656 C C . LYS A 1 90 ? 20.916 52.808 -3.596 1.00 17.48 851 LYS A C 1
ATOM 657 O O . LYS A 1 90 ? 20.060 53.632 -3.928 1.00 18.16 851 LYS A O 1
ATOM 663 N N . VAL A 1 91 ? 21.240 51.765 -4.354 1.00 16.06 852 VAL A N 1
ATOM 664 C CA . VAL A 1 91 ? 20.505 51.470 -5.580 1.00 16.37 852 VAL A CA 1
ATOM 665 C C . VAL A 1 91 ? 19.034 51.166 -5.287 1.00 1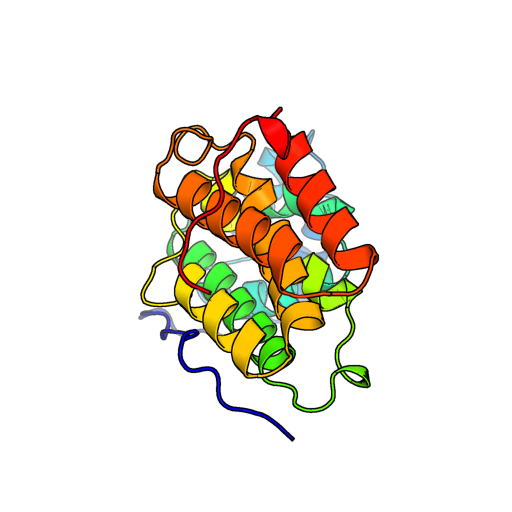8.20 852 VAL A C 1
ATOM 666 O O . VAL A 1 91 ? 18.138 51.672 -5.972 1.00 19.17 852 VAL A O 1
ATOM 670 N N . ILE A 1 92 ? 18.779 50.351 -4.266 1.00 15.43 853 ILE A N 1
ATOM 671 C CA . ILE A 1 92 ? 17.402 50.025 -3.909 1.00 16.98 853 ILE A CA 1
ATOM 672 C C . ILE A 1 92 ? 16.642 51.276 -3.472 1.00 16.36 853 ILE A C 1
ATOM 673 O O . ILE A 1 92 ? 15.502 51.490 -3.887 1.00 18.02 853 ILE A O 1
ATOM 678 N N . VAL A 1 93 ? 17.274 52.110 -2.662 1.00 15.29 854 VAL A N 1
ATOM 679 C CA . VAL A 1 93 ? 16.645 53.359 -2.235 1.00 16.68 854 VAL A CA 1
ATOM 680 C C . VAL A 1 93 ? 16.309 54.245 -3.437 1.00 19.89 854 VAL A C 1
ATOM 681 O O . VAL A 1 93 ? 15.209 54.793 -3.528 1.00 21.14 854 VAL A O 1
ATOM 685 N N . ALA A 1 94 ? 17.254 54.361 -4.367 1.00 19.02 855 ALA A N 1
ATOM 686 C CA . ALA A 1 94 ? 17.068 55.223 -5.532 1.00 19.88 855 ALA A CA 1
ATOM 687 C C . ALA A 1 94 ? 15.963 54.730 -6.467 1.00 20.37 855 ALA A C 1
ATOM 688 O O . ALA A 1 94 ? 15.337 55.531 -7.166 1.00 21.20 855 ALA A O 1
ATOM 690 N N . MET A 1 95 ? 15.736 53.418 -6.502 1.00 18.19 856 MET A N 1
ATOM 691 C CA . MET A 1 95 ? 14.661 52.848 -7.312 1.00 19.73 856 MET A CA 1
ATOM 692 C C . MET A 1 95 ? 13.283 53.340 -6.858 1.00 22.05 856 MET A C 1
ATOM 693 O O . MET A 1 95 ? 12.343 53.384 -7.652 1.00 24.65 856 MET A O 1
ATOM 698 N N . GLY A 1 96 ? 13.165 53.694 -5.583 1.00 20.43 857 GLY A N 1
ATOM 699 C CA . GLY A 1 96 ? 11.957 54.322 -5.071 1.00 24.05 857 GLY A CA 1
ATOM 700 C C . GLY A 1 96 ? 10.725 53.442 -5.018 1.00 23.95 857 GLY A C 1
ATOM 701 O O . GLY A 1 96 ? 9.601 53.949 -4.973 1.00 23.55 857 GLY A O 1
ATOM 702 N N . SER A 1 97 ? 10.927 52.129 -5.022 1.00 20.30 858 SER A N 1
ATOM 703 C CA . SER A 1 97 ? 9.827 51.170 -4.973 1.00 20.35 858 SER A CA 1
ATOM 704 C C . SER A 1 97 ? 9.745 50.446 -3.632 1.00 20.28 858 SER A C 1
ATOM 705 O O . SER A 1 97 ? 10.683 49.759 -3.219 1.00 19.56 858 SER A O 1
ATOM 708 N N . GLY A 1 98 ? 8.609 50.577 -2.960 1.00 17.71 859 GLY A N 1
ATOM 709 C CA . GLY A 1 98 ? 8.379 49.831 -1.737 1.00 19.36 859 GLY A CA 1
ATOM 710 C C . GLY A 1 98 ? 8.256 48.343 -2.013 1.00 19.38 859 GLY A C 1
ATOM 711 O O . GLY A 1 98 ? 8.687 47.512 -1.215 1.00 18.12 859 GLY A O 1
ATOM 712 N N . LEU A 1 99 ? 7.671 47.995 -3.155 1.00 17.86 860 LEU A N 1
ATOM 713 C CA . LEU A 1 99 ? 7.507 46.596 -3.518 1.00 18.39 860 LEU A CA 1
ATOM 714 C C . LEU A 1 99 ? 8.868 45.928 -3.713 1.00 18.28 860 LEU A C 1
ATOM 715 O O . LEU A 1 99 ? 9.096 44.811 -3.239 1.00 17.90 860 LEU A O 1
ATOM 720 N N . LEU A 1 100 ? 9.766 46.610 -4.420 1.00 18.02 861 LEU A N 1
ATOM 721 C CA . LEU A 1 100 ? 11.096 46.060 -4.637 1.00 17.41 861 LEU A CA 1
ATOM 722 C C . LEU A 1 100 ? 11.786 45.849 -3.306 1.00 15.84 861 LEU A C 1
ATOM 723 O O . LEU A 1 100 ? 12.391 44.803 -3.073 1.00 15.47 861 LEU A O 1
ATOM 728 N N . HIS A 1 101 ? 11.686 46.840 -2.430 1.00 15.32 862 HIS A N 1
ATOM 729 C CA . HIS A 1 101 ? 12.290 46.733 -1.109 1.00 16.21 862 HIS A CA 1
ATOM 730 C C . HIS A 1 101 ? 11.718 45.547 -0.338 1.00 17.08 862 HIS A C 1
ATOM 731 O O . HIS A 1 101 ? 12.452 44.813 0.321 1.00 16.21 862 HIS A O 1
ATOM 738 N N . GLN A 1 102 ? 10.406 45.359 -0.411 1.00 16.18 863 GLN A N 1
ATOM 739 C CA . GLN A 1 102 ? 9.786 44.222 0.253 1.00 14.72 863 GLN A CA 1
ATOM 740 C C . GLN A 1 102 ? 10.327 42.890 -0.263 1.00 16.25 863 GLN A C 1
ATOM 741 O O . GLN A 1 102 ? 10.608 41.986 0.525 1.00 16.00 863 GLN A O 1
ATOM 747 N N . PHE A 1 103 ? 10.480 42.758 -1.579 1.00 14.74 864 PHE A N 1
ATOM 748 C CA . PHE A 1 103 ? 11.055 41.533 -2.132 1.00 15.13 864 PHE A CA 1
ATOM 749 C C . PHE A 1 103 ? 12.497 41.329 -1.646 1.00 13.02 864 PHE A C 1
ATOM 750 O O . PHE A 1 103 ? 12.896 40.211 -1.314 1.00 15.04 864 PHE A O 1
ATOM 758 N N . MET A 1 104 ? 13.270 42.408 -1.598 1.00 14.45 865 MET A N 1
ATOM 759 C CA . MET A 1 104 ? 14.660 42.315 -1.147 1.00 12.92 865 MET A CA 1
ATOM 760 C C . MET A 1 104 ? 14.752 41.809 0.291 1.00 14.40 865 MET A C 1
ATOM 761 O O . MET A 1 104 ? 15.554 40.922 0.598 1.00 13.74 865 MET A O 1
ATOM 766 N N . VAL A 1 105 ? 13.940 42.381 1.175 1.00 15.07 866 VAL A N 1
ATOM 767 C CA . VAL A 1 105 ? 13.920 41.925 2.563 1.00 14.54 866 VAL A CA 1
ATOM 768 C C . VAL A 1 105 ? 13.432 40.477 2.658 1.00 14.62 866 VAL A C 1
ATOM 769 O O . VAL A 1 105 ? 14.004 39.662 3.393 1.00 13.97 866 VAL A O 1
ATOM 773 N N . ASN A 1 106 ? 12.390 40.142 1.901 1.00 14.13 867 ASN A N 1
ATOM 774 C CA . ASN A 1 106 ? 11.853 38.786 1.908 1.00 15.66 867 ASN A CA 1
ATOM 775 C C . ASN A 1 106 ? 12.878 37.721 1.519 1.00 14.46 867 ASN A C 1
ATOM 776 O O . ASN A 1 106 ? 13.014 36.698 2.194 1.00 14.83 867 ASN A O 1
ATOM 781 N N . VAL A 1 107 ? 13.593 37.947 0.423 1.00 13.99 868 VAL A N 1
ATOM 782 C CA . VAL A 1 107 ? 14.572 36.968 -0.023 1.00 14.17 868 VAL A CA 1
ATOM 783 C C . VAL A 1 107 ? 15.686 36.856 1.012 1.00 12.20 868 VAL A C 1
ATOM 784 O O . VAL A 1 107 ? 16.181 35.766 1.299 1.00 13.44 868 VAL A O 1
ATOM 788 N N . THR A 1 108 ? 16.077 37.995 1.572 1.00 12.03 869 THR A N 1
ATOM 789 C CA . THR A 1 108 ? 17.133 38.001 2.577 1.00 12.42 869 THR A CA 1
ATOM 790 C C . THR A 1 108 ? 16.734 37.177 3.797 1.00 12.19 869 THR A C 1
ATOM 791 O O . THR A 1 108 ? 17.514 36.367 4.292 1.00 12.66 869 THR A O 1
ATOM 795 N N . LEU A 1 109 ? 15.502 37.370 4.262 1.00 12.98 870 LEU A N 1
ATOM 796 C CA . LEU A 1 109 ? 14.984 36.597 5.388 1.00 13.25 870 LEU A CA 1
ATOM 797 C C . LEU A 1 109 ? 14.921 35.104 5.076 1.00 13.27 870 LEU A C 1
ATOM 798 O O . LEU A 1 109 ? 15.253 34.268 5.919 1.00 13.33 870 LEU A O 1
ATOM 803 N N . ARG A 1 110 ? 14.502 34.760 3.865 1.00 13.03 871 ARG A N 1
ATOM 804 C CA . ARG A 1 110 ? 14.415 33.353 3.489 1.00 12.92 871 ARG A CA 1
ATOM 805 C C . ARG A 1 110 ? 15.796 32.711 3.461 1.00 13.79 871 ARG A C 1
ATOM 806 O O . ARG A 1 110 ? 15.972 31.577 3.903 1.00 16.31 871 ARG A O 1
ATOM 814 N N . GLN A 1 111 ? 16.776 33.435 2.934 1.00 13.98 872 GLN A N 1
ATOM 815 C CA . GLN A 1 111 ? 18.131 32.908 2.864 1.00 13.59 872 GLN A CA 1
ATOM 816 C C . GLN A 1 111 ? 18.723 32.744 4.255 1.00 13.73 872 GLN A C 1
ATOM 817 O O . GLN A 1 111 ? 19.408 31.759 4.537 1.00 14.69 872 GLN A O 1
ATOM 823 N N . LEU A 1 112 ? 18.452 33.710 5.128 1.00 13.25 873 LEU A N 1
ATOM 824 C CA . LEU A 1 112 ? 18.903 33.621 6.506 1.00 12.82 873 LEU A CA 1
ATOM 825 C C . LEU A 1 112 ? 18.232 32.445 7.217 1.00 13.32 873 LEU A C 1
ATOM 826 O O . LEU A 1 112 ? 18.871 31.734 7.988 1.00 13.72 873 LEU A O 1
ATOM 831 N N . PHE A 1 113 ? 16.945 32.251 6.952 1.00 14.52 874 PHE A N 1
ATOM 832 C CA . PHE A 1 113 ? 16.21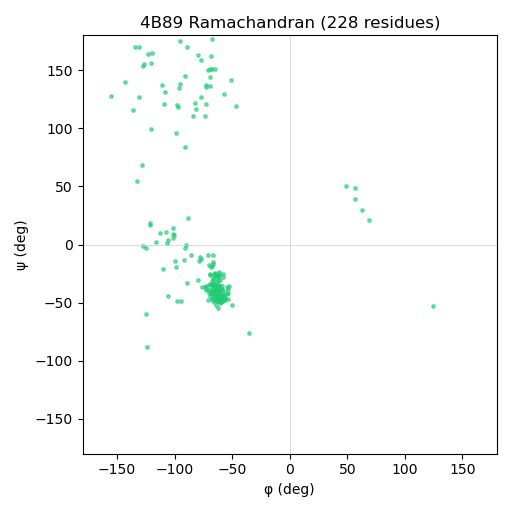2 31.154 7.563 1.00 15.77 874 PHE A CA 1
ATOM 833 C C . PHE A 1 113 ? 16.847 29.805 7.235 1.00 14.38 874 PHE A C 1
ATOM 834 O O . PHE A 1 113 ? 17.005 28.953 8.120 1.00 16.43 874 PHE A O 1
ATOM 842 N N . VAL A 1 114 ? 17.214 29.606 5.974 1.00 15.27 875 VAL A N 1
ATOM 843 C CA . VAL A 1 114 ? 17.802 28.336 5.568 1.00 15.40 875 VAL A CA 1
ATOM 844 C C . VAL A 1 114 ? 19.095 28.068 6.342 1.00 15.11 875 VAL A C 1
ATOM 845 O O . VAL A 1 114 ? 19.324 26.960 6.833 1.00 16.15 875 VAL A O 1
ATOM 849 N N . LEU A 1 115 ? 19.942 29.085 6.465 1.00 14.39 876 LEU A N 1
ATOM 850 C CA . LEU A 1 115 ? 21.203 28.916 7.182 1.00 12.93 876 LEU A CA 1
ATOM 851 C C . LEU A 1 115 ? 20.985 28.648 8.665 1.00 15.20 876 LEU A C 1
ATOM 852 O O . LEU A 1 115 ? 21.553 27.710 9.225 1.00 15.54 876 LEU A O 1
ATOM 857 N N . LEU A 1 116 ? 20.158 29.472 9.303 1.00 13.74 877 LEU A N 1
ATOM 858 C CA . LEU A 1 116 ? 19.908 29.330 10.739 1.00 13.82 877 LEU A CA 1
ATOM 859 C C . LEU A 1 116 ? 19.235 28.008 11.105 1.00 15.77 877 LEU A C 1
ATOM 860 O O . LEU A 1 116 ? 19.397 27.521 12.223 1.00 16.05 877 LEU A O 1
ATOM 865 N N . SER A 1 117 ? 18.505 27.431 10.154 1.00 14.67 878 SER A N 1
ATOM 866 C CA . SER A 1 117 ? 17.771 26.185 10.388 1.00 15.75 878 SER A CA 1
ATOM 867 C C . SER A 1 117 ? 18.588 24.952 10.042 1.00 16.27 878 SER A C 1
ATOM 868 O O . SER A 1 117 ? 18.126 23.840 10.228 1.00 18.01 878 SER A O 1
ATOM 871 N N . THR A 1 118 ? 19.801 25.136 9.534 1.00 14.12 879 THR A N 1
ATOM 872 C CA . THR A 1 118 ? 20.624 23.982 9.169 1.00 15.36 879 THR A CA 1
ATOM 873 C C . THR A 1 118 ? 21.149 23.273 10.421 1.00 15.90 879 THR A C 1
ATOM 874 O O . THR A 1 118 ? 21.852 23.872 11.231 1.00 16.64 879 THR A O 1
ATOM 878 N N . LYS A 1 119 ? 20.813 21.992 10.581 1.00 15.81 880 LYS A N 1
ATOM 879 C CA . LYS A 1 119 ? 21.160 21.284 11.813 1.00 18.92 880 LYS A CA 1
ATOM 880 C C . LYS A 1 119 ? 22.669 21.177 12.054 1.00 19.73 880 LYS A C 1
ATOM 881 O O . LYS A 1 119 ? 23.148 21.430 13.160 1.00 19.25 880 LYS A O 1
ATOM 887 N N . ASP A 1 120 ? 23.407 20.803 11.013 1.00 18.08 881 ASP A N 1
ATOM 888 C CA . ASP A 1 120 ? 24.854 20.633 11.112 1.00 19.34 881 ASP A CA 1
ATOM 889 C C . ASP A 1 120 ? 25.566 21.971 10.938 1.00 18.65 881 ASP A C 1
ATOM 890 O O . ASP A 1 120 ? 25.593 22.520 9.840 1.00 18.15 881 ASP A O 1
ATOM 895 N N . GLU A 1 121 ? 26.155 22.477 12.020 1.00 20.42 882 GLU A N 1
ATOM 896 C CA . GLU A 1 121 ? 26.802 23.789 11.992 1.00 20.56 882 GLU A CA 1
ATOM 897 C C . GLU A 1 121 ? 27.973 23.847 11.007 1.00 21.75 882 GLU A C 1
ATOM 898 O O . GLU A 1 121 ? 28.290 24.907 10.469 1.00 20.53 882 GLU A O 1
ATOM 904 N N . GLN A 1 122 ? 28.607 22.704 10.763 1.00 21.79 883 GLN A N 1
ATOM 905 C CA . GLN A 1 122 ? 29.721 22.650 9.826 1.00 22.22 883 GLN A CA 1
ATOM 906 C C . GLN A 1 122 ? 29.262 22.841 8.386 1.00 20.74 883 GLN A C 1
ATOM 907 O O . GLN A 1 122 ? 30.065 23.145 7.503 1.00 22.01 883 GLN A O 1
ATOM 913 N N . ALA A 1 123 ? 27.967 22.661 8.148 1.00 17.82 884 ALA A N 1
ATOM 914 C CA . ALA A 1 123 ? 27.414 22.821 6.811 1.00 19.63 884 ALA A CA 1
ATOM 915 C C . ALA A 1 123 ? 26.949 24.256 6.558 1.00 20.36 884 ALA A C 1
ATOM 916 O O . ALA A 1 123 ? 26.458 24.576 5.483 1.00 26.06 884 ALA A O 1
ATOM 918 N N . ILE A 1 124 ? 27.110 25.116 7.560 1.00 17.70 885 ILE A N 1
ATOM 919 C CA . ILE A 1 124 ? 26.751 26.528 7.429 1.00 19.78 885 ILE A CA 1
ATOM 920 C C . ILE A 1 124 ? 27.988 27.350 7.081 1.00 19.41 885 ILE A C 1
ATOM 921 O O . ILE A 1 124 ? 28.953 27.376 7.850 1.00 19.34 885 ILE A O 1
ATOM 926 N N . ASP A 1 125 ? 27.974 28.007 5.924 1.00 17.20 886 ASP A N 1
ATOM 927 C CA . ASP A 1 125 ? 29.068 28.894 5.560 1.00 16.70 886 ASP A CA 1
ATOM 928 C C . ASP A 1 125 ? 28.956 30.160 6.395 1.00 16.36 886 ASP A C 1
ATOM 929 O O . ASP A 1 125 ? 28.034 30.962 6.209 1.00 16.20 886 ASP A O 1
ATOM 934 N N . LYS A 1 126 ? 29.887 30.340 7.317 1.00 17.68 887 LYS A N 1
ATOM 935 C CA . LYS A 1 126 ? 29.777 31.430 8.280 1.00 16.80 887 LYS A CA 1
ATOM 936 C C . LYS A 1 126 ? 29.916 32.798 7.629 1.00 17.26 887 LYS A C 1
ATOM 937 O O . LYS A 1 126 ? 29.333 33.766 8.103 1.00 16.87 887 LYS A O 1
ATOM 943 N N . LYS A 1 127 ? 30.697 32.887 6.558 1.00 15.80 888 LYS A N 1
ATOM 944 C CA . LYS A 1 127 ? 30.847 34.162 5.869 1.00 16.68 888 LYS A CA 1
ATOM 945 C C . LYS A 1 127 ? 29.556 34.546 5.145 1.00 16.29 888 LYS A C 1
ATOM 946 O O . LYS A 1 127 ? 29.156 35.712 5.155 1.00 16.29 888 LYS A O 1
ATOM 952 N N . HIS A 1 128 ? 28.911 33.574 4.510 1.00 16.47 889 HIS A N 1
ATOM 953 C CA . HIS A 1 128 ? 27.624 33.823 3.866 1.00 15.03 889 HIS A CA 1
ATOM 954 C C . HIS A 1 128 ? 26.609 34.285 4.906 1.00 13.26 889 HIS A C 1
ATOM 955 O O . HIS A 1 128 ? 25.858 35.236 4.662 1.00 13.92 889 HIS A O 1
ATOM 962 N N . LEU A 1 129 ? 26.598 33.629 6.061 1.00 13.01 890 LEU A N 1
ATOM 963 C CA . LEU A 1 129 ? 25.699 34.023 7.146 1.00 13.33 890 LEU A CA 1
ATOM 964 C C . LEU A 1 129 ? 25.952 35.470 7.587 1.00 13.90 890 LEU A C 1
ATOM 965 O O . LEU A 1 129 ? 25.018 36.272 7.691 1.00 12.24 890 LEU A O 1
ATOM 970 N N . LYS A 1 130 ? 27.209 35.813 7.844 1.00 12.31 891 LYS A N 1
ATOM 971 C CA . LYS A 1 130 ? 27.534 37.149 8.313 1.00 11.31 891 LYS A CA 1
ATOM 972 C C . LYS A 1 130 ? 27.224 38.173 7.240 1.00 12.61 891 LYS A C 1
ATOM 973 O O . LYS A 1 130 ? 26.744 39.272 7.539 1.00 13.43 891 LYS A O 1
ATOM 979 N N . ASN A 1 131 ? 27.497 37.818 5.986 1.00 13.46 892 ASN A N 1
ATOM 980 C CA . ASN A 1 131 ? 27.216 38.734 4.879 1.00 11.61 892 ASN A CA 1
ATOM 981 C C . ASN A 1 131 ? 25.727 39.017 4.730 1.00 11.43 892 ASN A C 1
ATOM 982 O O . ASN A 1 131 ? 25.312 40.173 4.596 1.00 12.01 892 ASN A O 1
ATOM 987 N N . LEU A 1 132 ? 24.923 37.964 4.763 1.00 12.23 893 LEU A N 1
ATOM 988 C CA . LEU A 1 132 ? 23.481 38.141 4.660 1.00 10.63 893 LEU A CA 1
ATOM 989 C C . LEU A 1 132 ? 22.910 38.906 5.852 1.00 11.53 893 LEU A C 1
ATOM 990 O O . LEU A 1 132 ? 21.977 39.689 5.687 1.00 11.73 893 LEU A O 1
ATOM 995 N N . ALA A 1 133 ? 23.468 38.683 7.041 1.00 10.44 894 ALA A N 1
ATOM 996 C CA . ALA A 1 133 ? 23.008 39.399 8.229 1.00 10.53 894 ALA A CA 1
ATOM 997 C C . ALA A 1 133 ? 23.354 40.880 8.120 1.00 11.51 894 ALA A C 1
ATOM 998 O O . ALA A 1 133 ? 22.515 41.750 8.374 1.00 11.45 894 ALA A O 1
ATOM 1000 N N . SER A 1 134 ? 24.583 41.184 7.714 1.00 11.44 895 SER A N 1
ATOM 1001 C CA . SER A 1 134 ? 24.965 42.577 7.546 1.00 11.58 895 SER A CA 1
ATOM 1002 C C . SER A 1 134 ? 24.097 43.250 6.481 1.00 12.09 895 SER A C 1
ATOM 1003 O O . SER A 1 134 ? 23.659 44.390 6.649 1.00 12.23 895 SER A O 1
ATOM 1006 N N . TRP A 1 135 ? 23.849 42.535 5.389 1.00 11.45 896 TRP A N 1
ATOM 1007 C CA . TRP A 1 135 ? 22.996 43.036 4.315 1.00 11.30 896 TRP A CA 1
ATOM 1008 C C . TRP A 1 135 ? 21.586 43.327 4.806 1.00 10.63 896 TRP A C 1
ATOM 1009 O O . TRP A 1 135 ? 21.021 44.365 4.477 1.00 11.18 896 TRP A O 1
ATOM 1020 N N . LEU A 1 136 ? 21.018 42.424 5.606 1.00 11.31 897 LEU A N 1
ATOM 1021 C CA . LEU A 1 136 ? 19.685 42.679 6.152 1.00 10.53 897 LEU A CA 1
ATOM 1022 C C . LEU A 1 136 ? 19.669 43.988 6.938 1.00 11.81 897 LEU A C 1
ATOM 1023 O O . LEU A 1 136 ? 18.755 44.808 6.788 1.00 12.03 897 LEU A O 1
ATOM 1028 N N . GLY A 1 137 ? 20.673 44.187 7.784 1.00 12.19 898 GLY A N 1
ATOM 1029 C CA . GLY A 1 137 ? 20.766 45.421 8.543 1.00 11.86 898 GLY A CA 1
ATOM 1030 C C . GLY A 1 137 ? 20.912 46.628 7.636 1.00 12.06 898 GLY A C 1
ATOM 1031 O O . GLY A 1 137 ? 20.389 47.699 7.925 1.00 13.74 898 GLY A O 1
ATOM 1032 N N . CYS A 1 138 ? 21.635 46.453 6.536 1.00 11.65 899 CYS A N 1
ATOM 1033 C CA . CYS A 1 138 ? 21.875 47.539 5.592 1.00 13.90 899 CYS A CA 1
ATOM 1034 C C . CYS A 1 138 ? 20.603 48.056 4.951 1.00 13.98 899 CYS A C 1
ATOM 1035 O O . CYS A 1 138 ? 20.487 49.255 4.674 1.00 16.73 899 CYS A O 1
ATOM 1038 N N . ILE A 1 139 ? 19.659 47.157 4.695 1.00 12.94 900 ILE A N 1
ATOM 1039 C CA . ILE A 1 139 ? 18.424 47.540 4.014 1.00 12.13 900 ILE A CA 1
ATOM 1040 C C . ILE A 1 139 ? 17.240 47.703 4.967 1.00 13.44 900 ILE A C 1
ATOM 1041 O O . ILE A 1 139 ? 16.114 47.926 4.534 1.00 15.83 900 ILE A O 1
ATOM 1046 N N . THR A 1 140 ? 17.497 47.593 6.262 1.00 12.32 901 THR A N 1
ATOM 1047 C CA . THR A 1 140 ? 16.457 47.857 7.255 1.00 11.70 901 THR A CA 1
ATOM 1048 C C . THR A 1 140 ? 16.934 48.931 8.222 1.00 12.00 901 THR A C 1
ATOM 1049 O O . THR A 1 140 ? 16.731 50.116 7.972 1.00 13.81 901 THR A O 1
ATOM 1053 N N . LEU A 1 141 ? 17.608 48.523 9.293 1.00 12.08 902 LEU A N 1
ATOM 1054 C CA . LEU A 1 141 ? 18.009 49.444 10.354 1.00 12.12 902 LEU A CA 1
ATOM 1055 C C . LEU A 1 141 ? 18.792 50.650 9.841 1.00 12.68 902 LEU A C 1
ATOM 1056 O O . LEU A 1 141 ? 18.565 51.766 10.305 1.00 15.22 902 LEU A O 1
ATOM 1061 N N . ALA A 1 142 ? 19.716 50.441 8.906 1.00 13.45 903 ALA A N 1
ATOM 1062 C CA . ALA A 1 142 ? 20.544 51.540 8.424 1.00 13.89 903 ALA A CA 1
ATOM 1063 C C . ALA A 1 142 ? 19.737 52.563 7.632 1.00 15.44 903 ALA A C 1
ATOM 1064 O O . ALA A 1 142 ? 20.195 53.694 7.436 1.00 19.09 903 ALA A O 1
ATOM 1066 N N . LEU A 1 143 ? 18.558 52.157 7.172 1.00 14.54 904 LEU A N 1
ATOM 1067 C CA . LEU A 1 143 ? 17.633 53.046 6.470 1.00 15.94 904 LEU A CA 1
ATOM 1068 C C . LEU A 1 143 ? 16.511 53.523 7.389 1.00 17.49 904 LEU A C 1
ATOM 1069 O O . LEU A 1 143 ? 15.501 54.049 6.919 1.00 17.71 904 LEU A O 1
ATOM 1074 N N . ASN A 1 144 ? 16.686 53.324 8.692 1.00 15.51 905 ASN A N 1
ATOM 1075 C CA . ASN A 1 144 ? 15.678 53.700 9.686 1.00 16.08 905 ASN A CA 1
ATOM 1076 C C . ASN A 1 144 ? 14.361 52.942 9.531 1.00 17.49 905 ASN A C 1
ATOM 1077 O O . ASN A 1 144 ? 13.288 53.438 9.883 1.00 18.97 905 ASN A O 1
ATOM 1082 N N . LYS A 1 145 ? 14.457 51.720 9.020 1.00 14.96 906 LYS A N 1
ATOM 1083 C CA . LYS A 1 145 ? 13.305 50.842 8.890 1.00 16.83 906 LYS A CA 1
ATOM 1084 C C . LYS A 1 145 ? 13.462 49.677 9.865 1.00 14.71 906 LYS A C 1
ATOM 1085 O O . LYS A 1 145 ? 14.553 49.136 10.016 1.00 15.21 906 LYS A O 1
ATOM 1091 N N . PRO A 1 146 ? 12.380 49.303 10.552 1.00 14.56 907 PRO A N 1
ATOM 1092 C CA . PRO A 1 146 ? 12.531 48.266 11.571 1.00 14.82 907 PRO A CA 1
ATOM 1093 C C . PRO A 1 146 ? 12.630 46.875 10.986 1.00 15.45 907 PRO A C 1
ATOM 1094 O O . PRO A 1 146 ? 12.219 46.616 9.853 1.00 16.97 907 PRO A O 1
ATOM 1098 N N . ILE A 1 147 ? 13.190 45.970 11.777 1.00 14.30 908 ILE A N 1
ATOM 1099 C CA . ILE A 1 147 ? 13.007 44.555 11.523 1.00 14.09 908 ILE A CA 1
ATOM 1100 C C . ILE A 1 147 ? 11.884 44.136 12.455 1.00 12.85 908 ILE A C 1
ATOM 1101 O O . ILE A 1 147 ? 11.990 44.298 13.673 1.00 15.07 908 ILE A O 1
ATOM 1106 N N . LYS A 1 148 ? 10.796 43.636 11.880 1.00 13.89 909 LYS A N 1
ATOM 1107 C CA . LYS A 1 148 ? 9.585 43.385 12.661 1.00 13.85 909 LYS A CA 1
ATOM 1108 C C . LYS A 1 148 ? 9.769 42.227 13.630 1.00 14.52 909 LYS A C 1
ATOM 1109 O O . LYS A 1 148 ? 10.339 41.190 13.285 1.00 14.01 909 LYS A O 1
ATOM 1111 N N . HIS A 1 149 ? 9.283 42.421 14.851 1.00 13.61 910 HIS A N 1
ATOM 1112 C CA . HIS A 1 149 ? 9.270 41.381 15.871 1.00 12.95 910 HIS A CA 1
ATOM 1113 C C . HIS A 1 149 ? 8.617 40.072 15.387 1.00 14.07 910 HIS A C 1
ATOM 1114 O O . HIS A 1 149 ? 9.059 38.984 15.759 1.00 14.80 910 HIS A O 1
ATOM 1121 N N . LYS A 1 150 ? 7.578 40.181 14.555 1.00 14.20 911 LYS A N 1
ATOM 1122 C CA . LYS A 1 150 ? 6.916 39.000 13.997 1.00 16.67 911 LYS A CA 1
ATOM 1123 C C . LYS A 1 150 ? 7.805 38.205 13.039 1.00 16.14 911 LYS A C 1
ATOM 1124 O O . LYS A 1 150 ? 7.499 37.052 12.726 1.00 19.30 911 LYS A O 1
ATOM 1130 N N . ASN A 1 151 ? 8.891 38.818 12.564 1.00 14.28 912 ASN A N 1
ATOM 1131 C CA . ASN A 1 151 ? 9.853 38.120 11.707 1.00 15.53 912 ASN A CA 1
ATOM 1132 C C . ASN A 1 151 ? 11.060 37.604 12.483 1.00 13.50 912 ASN A C 1
ATOM 1133 O O . ASN A 1 151 ? 11.463 36.459 12.323 1.00 14.26 912 ASN A O 1
ATOM 1138 N N . ILE A 1 152 ? 11.653 38.460 13.307 1.00 12.44 913 ILE A N 1
ATOM 1139 C CA . ILE A 1 152 ? 12.782 38.043 14.127 1.00 12.61 913 ILE A CA 1
ATOM 1140 C C . ILE A 1 152 ? 12.583 38.602 15.519 1.00 11.58 913 ILE A C 1
ATOM 1141 O O . ILE A 1 152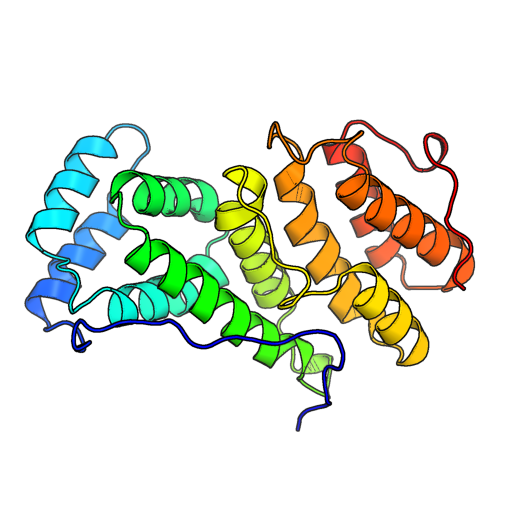 ? 12.548 39.813 15.697 1.00 12.95 913 ILE A O 1
ATOM 1146 N N . ALA A 1 153 ? 12.420 37.719 16.496 1.00 11.79 914 ALA A N 1
ATOM 1147 C CA . ALA A 1 153 ? 12.337 38.154 17.879 1.00 11.56 914 ALA A CA 1
ATOM 1148 C C . ALA A 1 153 ? 13.717 37.936 18.470 1.00 10.36 914 ALA A C 1
ATOM 1149 O O . ALA A 1 153 ? 14.050 36.834 18.885 1.00 12.39 914 ALA A O 1
ATOM 1151 N N . PHE A 1 154 ? 14.519 38.993 18.484 1.00 11.62 915 PHE A N 1
ATOM 1152 C CA . PHE A 1 154 ? 15.948 38.867 18.780 1.00 11.67 915 PHE A CA 1
ATOM 1153 C C . PHE A 1 154 ? 16.278 38.339 20.166 1.00 12.93 915 PHE A C 1
ATOM 1154 O O . PHE A 1 154 ? 17.100 37.437 20.313 1.00 13.13 915 PHE A O 1
ATOM 1162 N N . ARG A 1 155 ? 15.663 38.908 21.188 1.00 11.50 916 ARG A N 1
ATOM 1163 C CA . ARG A 1 155 ? 15.936 38.436 22.536 1.00 13.28 916 ARG A CA 1
ATOM 1164 C C . ARG A 1 155 ? 15.533 36.980 22.723 1.00 13.46 916 ARG A C 1
ATOM 1165 O O . ARG A 1 155 ? 16.308 36.181 23.244 1.00 12.45 916 ARG A O 1
ATOM 1173 N N . GLU A 1 156 ? 14.340 36.613 22.260 1.00 12.57 917 GLU A N 1
ATOM 1174 C CA . GLU A 1 156 ? 13.918 35.221 22.345 1.00 13.71 917 GLU A CA 1
ATOM 1175 C C . GLU A 1 156 ? 14.833 34.286 21.557 1.00 12.90 917 GLU A C 1
ATOM 1176 O O . GLU A 1 156 ? 15.142 33.189 22.021 1.00 14.28 917 GLU A O 1
ATOM 1182 N N . MET A 1 157 ? 15.264 34.723 20.375 1.00 11.81 918 MET A N 1
ATOM 1183 C CA . MET A 1 157 ? 16.174 33.919 19.554 1.00 11.97 918 MET A CA 1
ATOM 1184 C C . MET A 1 157 ? 17.478 33.652 20.302 1.00 11.63 918 MET A C 1
ATOM 1185 O O . MET A 1 157 ? 17.990 32.542 20.265 1.00 12.42 918 MET A O 1
ATOM 1190 N N . LEU A 1 158 ? 18.004 34.669 20.983 1.00 11.29 919 LEU A N 1
ATOM 1191 C CA . LEU A 1 158 ? 19.262 34.506 21.710 1.00 11.28 919 LEU A CA 1
ATOM 1192 C C . LEU A 1 158 ? 19.118 33.570 22.901 1.00 12.08 919 LEU A C 1
ATOM 1193 O O . LEU A 1 158 ? 19.985 32.734 23.144 1.00 13.35 919 LEU A O 1
ATOM 1198 N N . ILE A 1 159 ? 18.016 33.699 23.635 1.00 13.19 920 ILE A N 1
ATOM 1199 C CA . ILE A 1 159 ? 17.795 32.850 24.798 1.00 12.46 920 ILE A CA 1
ATOM 1200 C C . ILE A 1 159 ? 17.596 31.406 24.341 1.00 15.33 920 ILE A C 1
ATOM 1201 O O . ILE A 1 159 ? 18.135 30.469 24.942 1.00 15.13 920 ILE A O 1
ATOM 1206 N N . GLU A 1 160 ? 16.836 31.221 23.268 1.00 13.64 921 GLU A N 1
ATOM 1207 C CA . GLU A 1 160 ? 16.653 29.885 22.718 1.00 14.41 921 GLU A CA 1
ATOM 1208 C C . GLU A 1 160 ? 17.969 29.298 22.223 1.00 16.07 921 GLU A C 1
ATOM 1209 O O . GLU A 1 160 ? 18.228 28.112 22.407 1.00 16.24 921 GLU A O 1
ATOM 1215 N N . ALA A 1 161 ? 18.799 30.121 21.592 1.00 14.55 922 ALA A N 1
ATOM 1216 C CA . ALA A 1 161 ? 20.081 29.630 21.100 1.00 15.45 922 ALA A CA 1
ATOM 1217 C C . ALA A 1 161 ? 20.987 29.200 22.251 1.00 15.19 922 ALA A C 1
ATOM 1218 O O . ALA A 1 161 ? 21.742 28.232 22.129 1.00 14.58 922 ALA A O 1
ATOM 1220 N N . TYR A 1 162 ? 20.913 29.910 23.372 1.00 14.17 923 TYR A N 1
ATOM 1221 C CA . TYR A 1 162 ? 21.643 29.489 24.564 1.00 14.26 923 TYR A CA 1
ATOM 1222 C C . TYR A 1 162 ? 21.180 28.100 25.005 1.00 18.08 923 TYR A C 1
ATOM 1223 O O . TYR A 1 162 ? 21.993 27.224 25.290 1.00 18.21 923 TYR A O 1
ATOM 1232 N N . LYS A 1 163 ? 19.866 27.908 25.055 1.00 16.00 924 LYS A N 1
ATOM 1233 C CA . LYS A 1 163 ? 19.303 26.639 25.508 1.00 17.81 924 LYS A CA 1
ATOM 1234 C C . LYS A 1 163 ? 19.621 25.498 24.547 1.00 19.11 924 LYS A C 1
ATOM 1235 O O . LYS A 1 163 ? 19.809 24.352 24.973 1.00 23.43 924 LYS A O 1
ATOM 1241 N N . GLU A 1 164 ? 19.695 25.805 23.255 1.00 16.95 925 GLU A N 1
ATOM 1242 C CA . GLU A 1 164 ? 19.904 24.781 22.237 1.00 18.81 925 GLU A CA 1
ATOM 1243 C C . GLU A 1 164 ? 21.350 24.689 21.747 1.00 17.63 925 GLU A C 1
ATOM 1244 O O . GLU A 1 164 ? 21.637 23.964 20.794 1.00 19.15 925 GLU A O 1
ATOM 1250 N N . ASN A 1 165 ? 22.257 25.407 22.402 1.00 16.42 926 ASN A N 1
ATOM 1251 C CA . ASN A 1 165 ? 23.672 25.378 22.017 1.00 16.21 926 ASN A CA 1
ATOM 1252 C C . ASN A 1 165 ? 23.878 25.777 20.561 1.00 17.57 926 ASN A C 1
ATOM 1253 O O . ASN A 1 165 ? 24.581 25.104 19.802 1.00 19.83 926 ASN A O 1
ATOM 1258 N N . ARG A 1 166 ? 23.259 26.891 20.187 1.00 14.53 927 ARG A N 1
ATOM 1259 C CA . ARG A 1 166 ? 23.354 27.423 18.833 1.00 14.81 927 ARG A CA 1
ATOM 1260 C C . ARG A 1 166 ? 23.915 28.843 18.814 1.00 12.97 927 ARG A C 1
ATOM 1261 O O . ARG A 1 166 ? 23.771 29.543 17.817 1.00 12.81 927 ARG A O 1
ATOM 1269 N N . LEU A 1 167 ? 24.577 29.267 19.888 1.00 12.91 928 LEU A N 1
ATOM 1270 C CA . LEU A 1 167 ? 25.062 30.650 19.941 1.00 10.94 928 LEU A CA 1
ATOM 1271 C C . LEU A 1 167 ? 26.133 30.953 18.895 1.00 11.53 928 LEU A C 1
ATOM 1272 O O . LEU A 1 167 ? 26.270 32.091 18.457 1.00 11.93 928 LEU A O 1
ATOM 1277 N N . GLU A 1 168 ? 26.881 29.939 18.478 1.00 13.55 929 GLU A N 1
ATOM 1278 C CA . GLU A 1 168 ? 27.924 30.194 17.482 1.00 13.44 929 GLU A CA 1
ATOM 1279 C C . GLU A 1 168 ? 27.334 30.558 16.126 1.00 13.71 929 GLU A C 1
ATOM 1280 O O . GLU A 1 168 ? 28.014 31.148 15.287 1.00 15.46 929 GLU A O 1
ATOM 1286 N N . ILE A 1 169 ? 26.063 30.208 15.927 1.00 13.30 930 ILE A N 1
ATOM 1287 C CA . ILE A 1 169 ? 25.332 30.563 14.717 1.00 15.82 930 ILE A CA 1
ATOM 1288 C C . ILE A 1 169 ? 24.550 31.860 14.924 1.00 12.99 930 ILE A C 1
ATOM 1289 O O . ILE A 1 169 ? 24.619 32.791 14.115 1.00 12.92 930 ILE A O 1
ATOM 1294 N N . VAL A 1 170 ? 23.825 31.930 16.032 1.00 11.97 931 VAL A N 1
ATOM 1295 C CA . VAL A 1 170 ? 22.898 33.030 16.250 1.00 13.06 931 VAL A CA 1
ATOM 1296 C C . VAL A 1 170 ? 23.588 34.336 16.649 1.00 11.10 931 VAL A C 1
ATOM 1297 O O . VAL A 1 170 ? 23.178 35.412 16.232 1.00 12.37 931 VAL A O 1
ATOM 1301 N N . VAL A 1 171 ? 24.647 34.256 17.443 1.00 11.56 932 VAL A N 1
ATOM 1302 C CA . VAL A 1 171 ? 25.300 35.485 17.872 1.00 12.40 932 VAL A CA 1
ATOM 1303 C C . VAL A 1 171 ? 25.863 36.330 16.710 1.00 11.65 932 VAL A C 1
ATOM 1304 O O . VAL A 1 171 ? 25.581 37.520 16.638 1.00 12.34 932 VAL A O 1
ATOM 1308 N N . PRO A 1 172 ? 26.640 35.728 15.793 1.00 11.06 933 PRO A N 1
ATOM 1309 C CA . PRO A 1 172 ? 27.149 36.568 14.699 1.00 12.57 933 PRO A CA 1
ATOM 1310 C C . PRO A 1 172 ? 26.034 37.086 13.789 1.00 11.67 933 PRO A C 1
ATOM 1311 O O . PRO A 1 172 ? 26.157 38.171 13.227 1.00 13.06 933 PRO A O 1
ATOM 1315 N N . PHE A 1 173 ? 24.951 36.324 13.660 1.00 12.08 934 PHE A N 1
ATOM 1316 C CA . PHE A 1 173 ? 23.774 36.786 12.921 1.00 12.39 934 PHE A CA 1
ATOM 1317 C C . PHE A 1 173 ? 23.215 38.062 13.577 1.00 12.06 934 PHE A C 1
ATOM 1318 O O . PHE A 1 173 ? 22.994 39.078 12.912 1.00 11.90 934 PHE A O 1
ATOM 1326 N N . VAL A 1 174 ? 23.049 38.029 14.896 1.00 11.53 935 VAL A N 1
ATOM 1327 C CA . VAL A 1 174 ? 22.561 39.200 15.607 1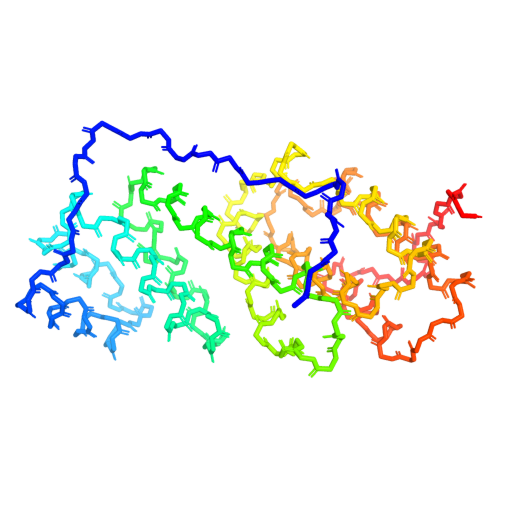.00 11.16 935 VAL A CA 1
ATOM 1328 C C . VAL A 1 174 ? 23.537 40.375 15.548 1.00 10.70 935 VAL A C 1
ATOM 1329 O O . VAL A 1 174 ? 23.134 41.506 15.277 1.00 11.33 935 VAL A O 1
ATOM 1333 N N . THR A 1 175 ? 24.822 40.121 15.787 1.00 11.17 936 THR A N 1
ATOM 1334 C CA . THR A 1 175 ? 25.759 41.242 15.861 1.00 12.14 936 THR A CA 1
ATOM 1335 C C . THR A 1 175 ? 25.976 41.910 14.508 1.00 11.31 936 THR A C 1
ATOM 1336 O O . THR A 1 175 ? 26.145 43.119 14.443 1.00 12.74 936 THR A O 1
ATOM 1340 N N . LYS A 1 176 ? 25.939 41.132 13.436 1.00 11.10 937 LYS A N 1
ATOM 1341 C CA . LYS A 1 176 ? 26.124 41.716 12.109 1.00 11.31 937 LYS A CA 1
ATOM 1342 C C . LYS A 1 176 ? 24.913 42.523 11.657 1.00 11.68 937 LYS A C 1
ATOM 1343 O O . LYS A 1 176 ? 25.059 43.550 10.998 1.00 13.86 937 LYS A O 1
ATOM 1349 N N . ILE A 1 177 ? 23.713 42.074 12.019 1.00 11.04 938 ILE A N 1
ATOM 1350 C CA . ILE A 1 177 ? 22.534 42.897 11.793 1.00 11.75 938 ILE A CA 1
ATOM 1351 C C . ILE A 1 177 ? 22.597 44.180 12.616 1.00 11.69 938 ILE A C 1
ATOM 1352 O O . ILE A 1 177 ? 22.426 45.289 12.086 1.00 12.32 938 ILE A O 1
ATOM 1357 N N . LEU A 1 178 ? 22.836 44.038 13.919 1.00 11.83 939 LEU A N 1
ATOM 1358 C CA . LEU A 1 178 ? 22.674 45.173 14.821 1.00 13.23 939 LEU A CA 1
ATOM 1359 C C . LEU A 1 178 ? 23.732 46.253 14.616 1.00 12.54 939 LEU A C 1
ATOM 1360 O O . LEU A 1 178 ? 23.477 47.419 14.887 1.00 14.10 939 LEU A O 1
ATOM 1365 N N . GLN A 1 179 ? 24.905 45.882 14.113 1.00 13.06 940 GLN A N 1
ATOM 1366 C CA . GLN A 1 179 ? 25.928 46.884 13.875 1.00 15.06 940 GLN A CA 1
ATOM 1367 C C . GLN A 1 179 ? 25.392 47.946 12.924 1.00 15.11 940 GLN A C 1
ATOM 1368 O O . GLN A 1 179 ? 25.796 49.107 12.994 1.00 16.36 940 GLN A O 1
ATOM 1374 N N . ARG A 1 180 ? 24.455 47.559 12.063 1.00 13.82 941 ARG A N 1
ATOM 1375 C CA . ARG A 1 180 ? 23.924 48.495 11.076 1.00 14.44 941 ARG A CA 1
ATOM 1376 C C . ARG A 1 180 ? 23.036 49.573 11.685 1.00 16.63 941 ARG A C 1
ATOM 1377 O O . ARG A 1 180 ? 22.657 50.526 11.006 1.00 18.85 941 ARG A O 1
ATOM 1385 N N . ALA A 1 181 ? 22.705 49.427 12.959 1.00 15.58 942 ALA A N 1
ATOM 1386 C CA . ALA A 1 181 ? 21.996 50.485 13.667 1.00 16.33 942 ALA A CA 1
ATOM 1387 C C . ALA A 1 181 ? 22.932 51.636 14.048 1.00 19.11 942 ALA A C 1
ATOM 1388 O O . ALA A 1 181 ? 22.464 52.704 14.424 1.00 18.52 942 ALA A O 1
ATOM 1390 N N . SER A 1 182 ? 24.244 51.434 13.929 1.00 19.42 943 SER A N 1
ATOM 1391 C CA . SER A 1 182 ? 25.205 52.381 14.513 1.00 20.98 943 SER A CA 1
ATOM 1392 C C . SER A 1 182 ? 25.182 53.823 13.989 1.00 26.24 943 SER A C 1
ATOM 1393 O O . SER A 1 182 ? 25.586 54.739 14.701 1.00 31.09 943 SER A O 1
ATOM 1396 N N . GLU A 1 183 ? 24.719 54.025 12.761 1.00 27.04 944 GLU A N 1
ATOM 1397 C CA . GLU A 1 183 ? 24.565 55.378 12.231 1.00 30.78 944 GLU A CA 1
ATOM 1398 C C . GLU A 1 183 ? 23.095 55.682 11.949 1.00 34.27 944 GLU A C 1
ATOM 1399 O O . GLU A 1 183 ? 22.754 56.763 11.458 1.00 34.70 944 GLU A O 1
ATOM 1401 N N . SER A 1 184 ? 22.235 54.717 12.267 1.00 27.71 945 SER A N 1
ATOM 1402 C CA . SER A 1 184 ? 20.803 54.804 11.980 1.00 25.74 945 SER A CA 1
ATOM 1403 C C . SER A 1 184 ? 20.236 56.209 12.111 1.00 35.88 945 SER A C 1
ATOM 1404 O O . SER A 1 184 ? 19.997 56.881 11.107 1.00 42.65 945 SER A O 1
ATOM 1407 N N . LYS A 1 185 ? 20.041 56.632 13.355 1.00 36.33 946 LYS A N 1
ATOM 1408 C CA . LYS A 1 185 ? 19.308 57.847 13.702 1.00 31.25 946 LYS A CA 1
ATOM 1409 C C . LYS A 1 185 ? 18.200 57.451 14.659 1.00 29.43 946 LYS A C 1
ATOM 1410 O O . LYS A 1 185 ? 18.068 58.008 15.748 1.00 33.97 946 LYS A O 1
ATOM 1416 N N . ILE A 1 186 ? 17.414 56.466 14.241 1.00 20.81 947 ILE A N 1
ATOM 1417 C CA . ILE A 1 186 ? 16.312 55.947 15.039 1.00 21.09 947 ILE A CA 1
ATOM 1418 C C . ILE A 1 186 ? 16.757 54.810 15.961 1.00 19.76 947 ILE A C 1
ATOM 1419 O O . ILE A 1 186 ? 16.238 54.647 17.066 1.00 20.59 947 ILE A O 1
ATOM 1424 N N . PHE A 1 187 ? 17.729 54.021 15.512 1.00 18.03 948 PHE A N 1
ATOM 1425 C CA . PHE A 1 187 ? 18.050 52.781 16.213 1.00 15.95 948 PHE A CA 1
ATOM 1426 C C . PHE A 1 187 ? 19.347 52.793 17.016 1.00 16.38 948 PHE A C 1
ATOM 1427 O O . PHE A 1 187 ? 19.680 51.806 17.637 1.00 15.17 948 PHE A O 1
ATOM 1435 N N . LYS A 1 188 ? 20.065 53.909 17.038 1.00 17.79 949 LYS A N 1
ATOM 1436 C CA . LYS A 1 188 ? 21.238 53.984 17.903 1.00 18.83 949 LYS A CA 1
ATOM 1437 C C . LYS A 1 188 ? 20.819 54.000 19.367 1.00 20.20 949 LYS A C 1
ATOM 1438 O O . LYS A 1 188 ? 19.740 54.479 19.696 1.00 19.47 949 LYS A O 1
ATOM 1444 N N . PRO A 1 189 ? 21.680 53.491 20.258 1.00 18.96 950 PRO A N 1
ATOM 1445 C CA . PRO A 1 189 ? 21.435 53.740 21.679 1.00 20.00 950 PRO A CA 1
ATOM 1446 C C . PRO A 1 189 ? 21.232 55.240 21.859 1.00 19.75 950 PRO A C 1
ATOM 1447 O O . PRO A 1 189 ? 21.934 56.026 21.217 1.00 23.56 950 PRO A O 1
ATOM 1451 N N . PRO A 1 190 ? 20.308 55.640 22.737 1.00 19.38 951 PRO A N 1
ATOM 1452 C CA . PRO A 1 190 ? 19.595 54.830 23.729 1.00 20.34 951 PRO A CA 1
ATOM 1453 C C . PRO A 1 190 ? 18.300 54.153 23.279 1.00 19.13 951 PRO A C 1
ATOM 1454 O O . PRO A 1 190 ? 17.488 53.838 24.139 1.00 20.10 951 PRO A O 1
ATOM 1458 N N . ASN A 1 191 ? 18.103 53.918 21.986 1.00 17.65 952 ASN A N 1
ATOM 1459 C CA . ASN A 1 191 ? 16.938 53.145 21.565 1.00 16.91 952 ASN A CA 1
ATOM 1460 C C . ASN A 1 191 ? 16.806 51.895 22.442 1.00 16.81 952 ASN A C 1
ATOM 1461 O O . ASN A 1 191 ? 17.706 51.064 22.484 1.00 16.22 952 ASN A O 1
ATOM 1466 N N . PRO A 1 192 ? 15.693 51.759 23.172 1.00 15.05 953 PRO A N 1
ATOM 1467 C CA . PRO A 1 192 ? 15.583 50.645 24.121 1.00 15.71 953 PRO A CA 1
ATOM 1468 C C . PRO A 1 192 ? 15.632 49.248 23.500 1.00 13.53 953 PRO A C 1
ATOM 1469 O O . PRO A 1 192 ? 16.086 48.332 24.167 1.00 14.26 953 PRO A O 1
ATOM 1473 N N . TRP A 1 193 ? 15.160 49.079 22.268 1.00 14.34 954 TRP A N 1
ATOM 1474 C CA . TRP A 1 193 ? 15.211 47.772 21.620 1.00 15.14 954 TRP A CA 1
ATOM 1475 C C . TRP A 1 193 ? 16.667 47.403 21.351 1.00 12.42 954 TRP A C 1
ATOM 1476 O O . TRP A 1 193 ? 17.117 46.311 21.679 1.00 13.09 954 TRP A O 1
ATOM 1487 N N . THR A 1 194 ? 17.403 48.342 20.782 1.00 12.70 955 THR A N 1
ATOM 1488 C CA . THR A 1 194 ? 18.817 48.102 20.518 1.00 12.05 955 THR A CA 1
ATOM 1489 C C . THR A 1 194 ? 19.565 47.819 21.817 1.00 13.48 955 THR A C 1
ATOM 1490 O O . THR A 1 194 ? 20.319 46.842 21.919 1.00 12.03 955 THR A O 1
ATOM 1494 N N . VAL A 1 195 ? 19.342 48.663 22.820 1.00 13.41 956 VAL A N 1
ATOM 1495 C CA . VAL A 1 195 ? 20.028 48.510 24.095 1.00 13.45 956 VAL A CA 1
ATOM 1496 C C . VAL A 1 195 ? 19.653 47.193 24.773 1.00 12.82 956 VAL A C 1
ATOM 1497 O O . VAL A 1 195 ? 20.500 46.524 25.360 1.00 13.65 956 VAL A O 1
ATOM 1501 N N . GLY A 1 196 ? 18.386 46.794 24.673 1.00 13.34 957 GLY A N 1
ATOM 1502 C CA . GLY A 1 196 ? 17.961 45.528 25.237 1.00 14.45 957 GLY A CA 1
ATOM 1503 C C . GLY A 1 196 ? 18.731 44.338 24.694 1.00 11.18 957 GLY A C 1
ATOM 1504 O O . GLY A 1 196 ? 19.108 43.443 25.440 1.00 12.97 957 GLY A O 1
ATOM 1505 N N . ILE A 1 197 ? 18.948 44.329 23.383 1.00 12.65 958 ILE A N 1
ATOM 1506 C CA . ILE A 1 197 ? 19.709 43.254 22.760 1.00 11.68 958 ILE A CA 1
ATOM 1507 C C . ILE A 1 197 ? 21.158 43.298 23.232 1.00 11.78 958 ILE A C 1
ATOM 1508 O O . ILE A 1 197 ? 21.746 42.256 23.539 1.00 12.93 958 ILE A O 1
ATOM 1513 N N . LEU A 1 198 ? 21.720 44.504 23.326 1.00 11.65 959 LEU A N 1
ATOM 1514 C CA . LEU A 1 198 ? 23.089 44.630 23.840 1.00 11.45 959 LEU A CA 1
ATOM 1515 C C . LEU A 1 198 ? 23.212 44.112 25.265 1.00 12.34 959 LEU A C 1
ATOM 1516 O O . LEU A 1 198 ? 24.174 43.412 25.595 1.00 13.23 959 LEU A O 1
ATOM 1521 N N . LYS A 1 199 ? 22.242 44.445 26.118 1.00 13.17 960 LYS A N 1
ATOM 1522 C CA . LYS A 1 199 ? 22.280 43.978 27.506 1.00 11.77 960 LYS A CA 1
ATOM 1523 C C . LYS A 1 199 ? 22.232 42.461 27.624 1.00 11.18 960 LYS A C 1
ATOM 1524 O O . LYS A 1 199 ? 22.886 41.875 28.496 1.00 13.09 960 LYS A O 1
ATOM 1530 N N . LEU A 1 200 ? 21.479 41.817 26.732 1.00 12.30 961 LEU A N 1
ATOM 1531 C CA . LEU A 1 200 ? 21.402 40.360 26.720 1.00 11.71 961 LEU A CA 1
ATOM 1532 C C . LEU A 1 200 ? 22.697 39.742 26.188 1.00 12.00 961 LEU A C 1
ATOM 1533 O O . LEU A 1 200 ? 23.143 38.720 26.683 1.00 12.42 961 LEU A O 1
ATOM 1538 N N . LEU A 1 201 ? 23.288 40.360 25.171 1.00 11.88 962 LEU A N 1
ATOM 1539 C CA . LEU A 1 201 ? 24.572 39.880 24.681 1.00 11.34 962 LEU A CA 1
ATOM 1540 C C . LEU A 1 201 ? 25.645 39.982 25.765 1.00 14.65 962 LEU A C 1
ATOM 1541 O O . LEU A 1 201 ? 26.490 39.099 25.894 1.00 12.36 962 LEU A O 1
ATOM 1546 N N . ILE A 1 202 ? 25.593 41.051 26.553 1.00 12.10 963 ILE A N 1
ATOM 1547 C CA . ILE A 1 202 ? 26.513 41.203 27.683 1.00 13.00 963 ILE A CA 1
ATOM 1548 C C . ILE A 1 202 ? 26.263 40.151 28.759 1.00 12.58 963 ILE A C 1
ATOM 1549 O O . ILE A 1 202 ? 27.212 39.587 29.310 1.00 13.50 963 ILE A O 1
ATOM 1554 N N . GLU A 1 203 ? 24.996 39.854 29.047 1.00 12.25 964 GLU A N 1
ATOM 1555 C CA . GLU A 1 203 ? 24.684 38.774 29.972 1.00 12.69 964 GLU A CA 1
ATOM 1556 C C . GLU A 1 203 ? 25.221 37.431 29.479 1.00 13.33 964 GLU A C 1
ATOM 1557 O O . GLU A 1 203 ? 25.821 36.674 30.238 1.00 14.31 964 GLU A O 1
ATOM 1563 N N . LEU A 1 204 ? 25.003 37.133 28.202 1.00 12.57 965 LEU A N 1
ATOM 1564 C CA . LEU A 1 204 ? 25.475 35.877 27.639 1.00 12.97 965 LEU A CA 1
ATOM 1565 C C . LEU A 1 204 ? 27.000 35.806 27.677 1.00 13.43 965 LEU A C 1
ATOM 1566 O O . LEU A 1 204 ? 27.569 34.746 27.930 1.00 14.95 965 LEU A O 1
ATOM 1571 N N . ASN A 1 205 ? 27.659 36.936 27.441 1.00 12.82 966 ASN A N 1
ATOM 1572 C CA . ASN A 1 205 ? 29.117 36.970 27.490 1.00 14.61 966 ASN A CA 1
ATOM 1573 C C . ASN A 1 205 ? 29.591 36.540 28.876 1.00 15.20 966 ASN A C 1
ATOM 1574 O O . ASN A 1 205 ? 30.576 35.819 29.003 1.00 17.90 966 ASN A O 1
ATOM 1579 N N . GLU A 1 206 ? 28.869 36.961 29.909 1.00 14.10 967 GLU A N 1
ATOM 1580 C CA . GLU A 1 206 ? 29.209 36.578 31.281 1.00 15.61 967 GLU A CA 1
ATOM 1581 C C . GLU A 1 206 ? 28.912 35.114 31.599 1.00 18.82 967 GLU A C 1
ATOM 1582 O O . GLU A 1 206 ? 29.667 34.463 32.329 1.00 20.55 967 GLU A O 1
ATOM 1588 N N . LYS A 1 207 ? 27.806 34.594 31.071 1.00 17.02 968 LYS A N 1
ATOM 1589 C CA . LYS A 1 207 ? 27.250 33.343 31.587 1.00 17.64 968 LYS A CA 1
ATOM 1590 C C . LYS A 1 207 ? 27.355 32.119 30.679 1.00 18.88 968 LYS A C 1
ATOM 1591 O O . LYS A 1 207 ? 27.271 30.993 31.159 1.00 20.02 968 LYS A O 1
ATOM 1597 N N . ALA A 1 208 ? 27.522 32.324 29.378 1.00 17.97 969 ALA A N 1
ATOM 1598 C CA . ALA A 1 208 ? 27.425 31.214 28.430 1.00 17.32 969 ALA A CA 1
ATOM 1599 C C . ALA A 1 208 ? 28.664 30.327 28.348 1.00 21.96 969 ALA A C 1
ATOM 1600 O O . ALA A 1 208 ? 28.603 29.239 27.779 1.00 22.74 969 ALA A O 1
ATOM 1602 N N . ASN A 1 209 ? 29.780 30.787 28.903 1.00 21.27 970 ASN A N 1
ATOM 1603 C CA . ASN A 1 209 ? 31.049 30.079 28.749 1.00 24.53 970 ASN A CA 1
ATOM 1604 C C . ASN A 1 209 ? 31.304 29.716 27.289 1.00 26.31 970 ASN A C 1
ATOM 1605 O O . ASN A 1 209 ? 31.605 28.569 26.959 1.00 24.08 970 ASN A O 1
ATOM 1610 N N . TRP A 1 210 ? 31.182 30.706 26.413 1.00 21.02 971 TRP A N 1
ATOM 1611 C CA . TRP A 1 210 ? 31.226 30.460 24.979 1.00 19.45 971 TRP A CA 1
ATOM 1612 C C . TRP A 1 210 ? 32.623 30.673 24.377 1.00 19.03 971 TRP A C 1
ATOM 1613 O O . TRP A 1 210 ? 33.551 31.083 25.075 1.00 21.61 971 TRP A O 1
ATOM 1624 N N . LYS A 1 211 ? 32.767 30.374 23.090 1.00 18.96 972 LYS A N 1
ATOM 1625 C CA . LYS A 1 211 ? 34.052 30.510 22.412 1.00 21.89 972 LYS A CA 1
ATOM 1626 C C . LYS A 1 211 ? 34.505 31.962 22.346 1.00 21.46 972 LYS A C 1
ATOM 1627 O O . LYS A 1 211 ? 33.688 32.888 22.320 1.00 19.38 972 LYS A O 1
ATOM 1629 N N . LEU A 1 212 ? 35.818 32.147 22.327 1.00 20.96 973 LEU A N 1
ATOM 1630 C CA . LEU A 1 212 ? 36.426 33.466 22.317 1.00 19.70 973 LEU A CA 1
ATOM 1631 C C . LEU A 1 212 ? 35.913 34.328 21.169 1.00 16.71 973 LEU A C 1
ATOM 1632 O O . LEU A 1 212 ? 35.735 35.531 21.331 1.00 15.54 973 LEU A O 1
ATOM 1637 N N . SER A 1 213 ? 35.661 33.723 20.011 1.00 16.47 974 SER A N 1
ATOM 1638 C CA . SER A 1 213 ? 35.259 34.511 18.858 1.00 16.99 974 SER A CA 1
ATOM 1639 C C . SER A 1 213 ? 33.902 35.198 19.071 1.00 14.01 974 SER A C 1
ATOM 1640 O O . SER A 1 213 ? 33.641 36.235 18.478 1.00 15.01 974 SER A O 1
ATOM 1643 N N . LEU A 1 214 ? 33.060 34.635 19.933 1.00 14.74 975 LEU A N 1
ATOM 1644 C CA . LEU A 1 214 ? 31.788 35.291 20.231 1.00 13.83 975 LEU A CA 1
ATOM 1645 C C . LEU A 1 214 ? 32.002 36.518 21.106 1.00 14.26 975 LEU A C 1
ATOM 1646 O O . LEU A 1 214 ? 31.350 37.537 20.920 1.00 13.88 975 LEU A O 1
ATOM 1651 N N . THR A 1 215 ? 32.949 36.435 22.037 1.00 14.49 976 THR A N 1
ATOM 1652 C CA . THR A 1 215 ? 33.314 37.601 22.821 1.00 15.01 976 THR A CA 1
ATOM 1653 C C . THR A 1 215 ? 33.810 38.699 21.886 1.00 14.79 976 THR A C 1
ATOM 1654 O O . THR A 1 215 ? 33.453 39.869 22.023 1.00 14.79 976 THR A O 1
ATOM 1658 N N . PHE A 1 216 ? 34.638 38.316 20.918 1.00 14.05 977 PHE A N 1
ATOM 1659 C CA . PHE A 1 216 ? 35.094 39.252 19.913 1.00 15.08 977 PHE A CA 1
ATOM 1660 C C . PHE A 1 216 ? 33.934 39.924 19.167 1.00 13.27 977 PHE A C 1
ATOM 1661 O O . PHE A 1 216 ? 33.931 41.144 19.000 1.00 13.66 977 PHE A O 1
ATOM 1669 N N . GLU A 1 217 ? 32.957 39.136 18.718 1.00 14.51 978 GLU A N 1
ATOM 1670 C CA . GLU A 1 217 ? 31.835 39.724 17.974 1.00 14.91 978 GLU A CA 1
ATOM 1671 C C . GLU A 1 217 ? 31.039 40.721 18.822 1.00 12.07 978 GLU A C 1
ATOM 1672 O O . GLU A 1 217 ? 30.624 41.779 18.334 1.00 13.63 978 GLU A O 1
ATOM 1678 N N . VAL A 1 218 ? 30.859 40.400 20.099 1.00 12.23 979 VAL A N 1
ATOM 1679 C CA . VAL A 1 218 ? 30.174 41.330 20.994 1.00 13.89 979 VAL A CA 1
ATOM 1680 C C . VAL A 1 218 ? 30.993 42.606 21.211 1.00 12.61 979 VAL A C 1
ATOM 1681 O O . VAL A 1 218 ? 30.453 43.714 21.181 1.00 12.22 979 VAL A O 1
ATOM 1685 N N . GLU A 1 219 ? 32.303 42.455 21.403 1.00 13.21 980 GLU A N 1
ATOM 1686 C CA . GLU A 1 219 ? 33.174 43.621 21.542 1.00 13.32 980 GLU A CA 1
ATOM 1687 C C . GLU A 1 219 ? 33.138 44.533 20.317 1.00 12.49 980 GLU A C 1
ATOM 1688 O O . GLU A 1 219 ? 33.096 45.756 20.447 1.00 13.94 980 GLU A O 1
ATOM 1694 N N . VAL A 1 220 ? 33.172 43.932 19.128 1.00 12.84 981 VAL A N 1
ATOM 1695 C CA . VAL A 1 220 ? 33.106 44.698 17.887 1.00 14.23 981 VAL A CA 1
ATOM 1696 C C . VAL A 1 220 ? 31.779 45.463 17.792 1.00 13.17 981 VAL A C 1
ATOM 1697 O O . VAL A 1 220 ? 31.743 46.635 17.419 1.00 15.09 981 VAL A O 1
ATOM 1701 N N . LEU A 1 221 ? 30.689 44.801 18.160 1.00 12.61 982 LEU A N 1
ATOM 1702 C CA . LEU A 1 221 ? 29.383 45.445 18.122 1.00 13.73 982 LEU A CA 1
ATOM 1703 C C . LEU A 1 221 ? 29.308 46.640 19.078 1.00 12.02 982 LEU A C 1
ATOM 1704 O O . LEU A 1 221 ? 28.869 47.732 18.701 1.00 13.26 982 LEU A O 1
ATOM 1709 N N . LEU A 1 222 ? 29.747 46.434 20.314 1.00 12.54 983 LEU A N 1
ATOM 1710 C CA . LEU A 1 222 ? 29.711 47.517 21.288 1.00 12.50 983 LEU A CA 1
ATOM 1711 C C . LEU A 1 222 ? 30.536 48.702 20.799 1.00 13.44 983 LEU A C 1
ATOM 1712 O O . LEU A 1 222 ? 30.114 49.858 20.886 1.00 14.70 983 LEU A O 1
ATOM 1717 N N . LYS A 1 223 ? 31.721 48.411 20.276 1.00 13.56 984 LYS A N 1
ATOM 1718 C CA . LYS A 1 223 ? 32.580 49.476 19.781 1.00 16.30 984 LYS A CA 1
ATOM 1719 C C . LYS A 1 223 ? 31.919 50.306 18.685 1.00 15.47 984 LYS A C 1
ATOM 1720 O O . LYS A 1 223 ? 32.146 51.518 18.607 1.00 16.27 984 LYS A O 1
ATOM 1726 N N . SER A 1 224 ? 31.114 49.661 17.838 1.00 15.36 985 SER A N 1
ATOM 1727 C CA . SER A 1 224 ? 30.430 50.377 16.759 1.00 15.08 985 SER A CA 1
ATOM 1728 C C . SER A 1 224 ? 29.486 51.453 17.308 1.00 16.10 985 SER A C 1
ATOM 1729 O O . SER A 1 224 ? 29.167 52.423 16.611 1.00 17.29 985 SER A O 1
ATOM 1732 N N . PHE A 1 225 ? 29.048 51.282 18.556 1.00 15.13 986 PHE A N 1
ATOM 1733 C CA . PHE A 1 225 ? 28.161 52.247 19.208 1.00 15.91 986 PHE A CA 1
ATOM 1734 C C . PHE A 1 225 ? 28.912 53.159 20.176 1.00 16.64 986 PHE A C 1
ATOM 1735 O O . PHE A 1 225 ? 28.299 53.904 20.942 1.00 19.00 986 PHE A O 1
ATOM 1743 N N . ASN A 1 226 ? 30.238 53.085 20.153 1.00 15.67 987 ASN A N 1
ATOM 1744 C CA . ASN A 1 226 ? 31.066 53.805 21.123 1.00 18.33 987 ASN A CA 1
ATOM 1745 C C . ASN A 1 226 ? 30.693 53.430 22.553 1.00 17.26 987 ASN A C 1
ATOM 1746 O O . ASN A 1 226 ? 30.651 54.274 23.455 1.00 19.69 987 ASN A O 1
ATOM 1751 N N . LEU A 1 227 ? 30.408 52.152 22.747 1.00 14.59 988 LEU A N 1
ATOM 1752 C CA . LEU A 1 227 ? 30.098 51.607 24.061 1.00 14.75 988 LEU A CA 1
ATOM 1753 C C . LEU A 1 227 ? 31.117 50.536 24.408 1.00 15.68 988 LEU A C 1
ATOM 1754 O O . LEU A 1 227 ? 31.846 50.048 23.540 1.00 15.77 988 LEU A O 1
ATOM 1759 N N . THR A 1 228 ? 31.156 50.175 25.683 1.00 15.99 989 THR A N 1
ATOM 1760 C CA . THR A 1 228 ? 31.979 49.079 26.165 1.00 15.51 989 THR A CA 1
ATOM 1761 C C . THR A 1 228 ? 31.129 48.168 27.034 1.00 14.87 989 THR A C 1
ATOM 1762 O O . THR A 1 228 ? 29.996 48.508 27.411 1.00 15.74 989 THR A O 1
ATOM 1766 N N . THR A 1 229 ? 31.675 47.013 27.374 1.00 14.88 990 THR A N 1
ATOM 1767 C CA . THR A 1 229 ? 31.010 46.107 28.298 1.00 14.10 990 THR A CA 1
ATOM 1768 C C . THR A 1 229 ? 30.693 46.791 29.635 1.00 15.17 990 THR A C 1
ATOM 1769 O O . THR A 1 229 ? 29.606 46.608 30.192 1.00 14.81 990 THR A O 1
ATOM 1773 N N . LYS A 1 230 ? 31.632 47.598 30.121 1.00 14.56 991 LYS A N 1
ATOM 1774 C CA . LYS A 1 230 ? 31.502 48.320 31.383 1.00 14.79 991 LYS A CA 1
ATOM 1775 C C . LYS A 1 230 ? 30.382 49.363 31.347 1.00 15.20 991 LYS A C 1
ATOM 1776 O O . LYS A 1 230 ? 29.830 49.721 32.390 1.00 13.86 991 LYS A O 1
ATOM 1782 N N . SER A 1 231 ? 30.034 49.843 30.157 1.00 14.79 992 SER A N 1
ATOM 1783 C CA . SER A 1 231 ? 29.026 50.903 30.042 1.00 14.23 992 SER A CA 1
ATOM 1784 C C . SER A 1 231 ? 27.574 50.434 30.193 1.00 16.13 992 SER A C 1
ATOM 1785 O O . SER A 1 231 ? 26.675 51.260 30.321 1.00 15.77 992 SER A O 1
ATOM 1788 N N . LEU A 1 232 ? 27.343 49.122 30.188 1.00 13.57 993 LEU A N 1
ATOM 1789 C CA . LEU A 1 232 ? 25.984 48.585 30.291 1.00 12.47 993 LEU A CA 1
ATOM 1790 C C . LEU A 1 232 ? 25.873 47.563 31.398 1.00 17.87 993 LEU A C 1
ATOM 1791 O O . LEU A 1 232 ? 26.856 46.922 31.754 1.00 20.07 993 LEU A O 1
ATOM 1796 N N . LYS A 1 233 ? 24.672 47.410 31.948 1.00 15.29 994 LYS A N 1
ATOM 1797 C CA . LYS A 1 233 ? 24.411 46.339 32.889 1.00 15.90 994 LYS A CA 1
ATOM 1798 C C . LYS A 1 233 ? 23.801 45.160 32.147 1.00 14.32 994 LYS A C 1
ATOM 1799 O O . LYS A 1 233 ? 22.928 45.346 31.291 1.00 15.11 994 LYS A O 1
ATOM 1805 N N . PRO A 1 234 ? 24.232 43.944 32.476 1.00 13.83 995 PRO A N 1
ATOM 1806 C CA . PRO A 1 234 ? 23.648 42.793 31.799 1.00 14.09 995 PRO A CA 1
ATOM 1807 C C . PRO A 1 234 ? 22.189 42.631 32.194 1.00 15.41 995 PRO A C 1
ATOM 1808 O O . PRO A 1 234 ? 21.773 43.026 33.297 1.00 16.71 995 PRO A O 1
ATOM 1812 N N . SER A 1 235 ? 21.408 42.064 31.287 1.00 14.76 996 SER A N 1
ATOM 1813 C CA . SER A 1 235 ? 20.084 41.587 31.640 1.00 14.48 996 SER A CA 1
ATOM 1814 C C . SER A 1 235 ? 20.215 40.398 32.589 1.00 16.29 996 SER A C 1
ATOM 1815 O O . SER A 1 235 ? 21.324 39.945 32.897 1.00 15.69 996 SER A O 1
ATOM 1818 N N . ASN A 1 236 ? 19.077 39.894 33.054 1.00 16.98 997 ASN A N 1
ATOM 1819 C CA . ASN A 1 236 ? 19.053 38.722 33.923 1.00 19.68 997 ASN A CA 1
ATOM 1820 C C . ASN A 1 236 ? 18.009 37.701 33.470 1.00 20.99 997 ASN A C 1
ATOM 1821 O O . ASN A 1 236 ? 17.141 37.286 34.244 1.00 22.43 997 ASN A O 1
ATOM 1826 N N . PHE A 1 237 ? 18.101 37.302 32.209 1.00 16.90 998 PHE A N 1
ATOM 1827 C CA . PHE A 1 237 ? 17.204 36.303 31.640 1.00 19.59 998 PHE A CA 1
ATOM 1828 C C . PHE A 1 237 ? 17.740 34.878 31.760 1.00 24.24 998 PHE A C 1
ATOM 1829 O O . PHE A 1 237 ? 16.999 33.913 31.559 1.00 30.97 998 PHE A O 1
ATOM 1837 N N . ILE A 1 238 ? 19.021 34.748 32.090 1.00 21.30 999 ILE A N 1
ATOM 1838 C CA . ILE A 1 238 ? 19.714 33.463 32.032 1.00 22.74 999 ILE A CA 1
ATOM 1839 C C . ILE A 1 238 ? 20.026 32.933 33.429 1.00 24.74 999 ILE A C 1
ATOM 1840 O O . ILE A 1 238 ? 20.560 33.656 34.271 1.00 26.42 999 ILE A O 1
#

Nearest PDB structures (foldseek):
  4b8c-assembly1_B  TM=9.976E-01  e=3.293E-30  Saccharomyces cerevisiae S288C
  5anr-assembly1_A-1  TM=9.311E-01  e=4.599E-15  Homo sapiens
  4gml-assembly2_B  TM=9.408E-01  e=2.049E-13  Homo sapiens
  4gml-assembly3_C  TM=9.259E-01  e=1.689E-12  Homo sapiens
  7uwb-assembly1_P  TM=3.376E-01  e=1.188E+00  Citrus x limon

Solvent-accessible surface area: 11649 Å² total; per-residue (Å²): 161,105,45,120,39,142,58,7,51,37,51,139,36,103,50,112,75,118,53,87,59,18,57,185,86,10,39,127,93,0,51,115,2,3,94,73,8,64,118,106,48,23,117,109,36,4,77,84,1,93,157,9,3,58,53,32,29,9,31,52,0,0,66,41,1,0,26,102,29,0,44,70,49,48,142,101,0,68,20,1,7,80,1,4,85,33,16,68,26,49,34,0,29,88,19,0,28,15,16,0,9,97,40,0,69,75,28,4,2,22,109,83,46,166,69,4,68,72,113,52,1,55,4,0,0,17,0,0,0,5,0,4,0,42,50,56,94,97,17,37,142,153,18,2,10,6,113,78,16,0,22,36,4,75,136,105,125,21,15,98,0,12,0,9,0,0,4,57,0,0,64,71,0,36,90,9,156,89,19,90,36,121,28,113,86,0,27,10,1,1,61,0,0,2,0,0,36,113,82,20,151,38,46,152,68,5,32,114,15,1,88,43,1,3,148,34,21,142,40,81,65,198,60,33,159,50,16,128,104,53